Protein AF-A0A8J2LJM5-F1 (afdb_monomer)

Mean predicted aligned error: 9.95 Å

Radius of gyration: 23.15 Å; Cα contacts (8 Å, |Δi|>4): 541; chains: 1; bounding box: 83×53×59 Å

Nearest PDB structures (foldseek):
  6yxy-assembly1_EQ  TM=5.928E-01  e=9.962E-05  Trypanosoma brucei brucei
  6h6k-assembly1_A  TM=5.285E-01  e=4.668E-05  Saccharolobus solfataricus P2
  2gja-assembly1_A  TM=6.007E-01  e=1.026E-03  Escherichia coli BL21(DE3)
  6hdu-assembly2_B  TM=5.708E-01  e=1.057E-02  Homo sapiens
  4r1m-assembly2_C  TM=1.839E-01  e=9.421E-01  Bacteroides thetaiotaomicron VPI-5482

Organism: NCBI:txid39272

InterPro domains:
  IPR006073 GTP binding domain [PF01926] (58-135)

Secondary structure (DSSP, 8-state):
-----PPPPPPPPPPPPPPPPP----PPPPPP------TT---------PBPSS-EEEEEEEBTTS-HHHHHHHHHSTTT---S---TT---SEEEEEBTTSEEEEE---B--TT-HHHHHHHHHHHHHHHHHSTTTTT-B-SEEEEEEETTS-TTTTT-TTSHHHHHHHHHHTTHHHH--SSS--EEEEEE-GGGS-HHHHH--HHHHHHHHHHHHHHS--SSPPEEEE--S-TTTTTPPEETTEEEPTTS-EETHHHHHHHHHHHHHT--HHHHHHHHIIIII-SS--B-SPEEEPPPPTTSHHHHHHHHHHHHHHH----

Sequence (323 aa):
MYVIVKVKKVPFYAPMSAKPIPTTRYGHPPKPVRRYKPPGVKPIKHIRHPQSPTHGVVLVVGEVQSGKSSVVNVLFGGENRQISPIQDRGTINIWEFRSVDNLRVIDTPGLGTPSWLERDAQIMASLKKIFDTDAELSRYIPHMVVVVTRFDAPESEFGHPESGFVKTLKALNLLRARLFDEQHSNIIIVLTHFMDGQRKYRLVPQPLLDKVKSIVRIYVDVPCDPYVVVAENHTDRSNLPRVGNNVRLTNGDLYPENLKEAMLSVARNSKSLIGYEYFFRTLRETPNINFDEPLVFRMVDPERTRYRKFLEAIVLAYSSSSV

pLDDT: mean 83.38, std 18.9, range [31.03, 98.56]

Structure (mmCIF, N/CA/C/O backbone):
data_AF-A0A8J2LJM5-F1
#
_entry.id   AF-A0A8J2LJM5-F1
#
loop_
_atom_site.group_PDB
_atom_site.id
_atom_site.type_symbol
_atom_site.label_atom_id
_atom_site.label_alt_id
_atom_site.label_comp_id
_atom_site.label_asym_id
_atom_site.label_entity_id
_atom_site.label_seq_id
_atom_site.pdbx_PDB_ins_code
_atom_site.Cartn_x
_atom_site.Cartn_y
_atom_site.Cartn_z
_atom_site.occupancy
_atom_site.B_iso_or_equiv
_atom_site.auth_seq_id
_atom_site.auth_comp_id
_atom_site.auth_asym_id
_atom_site.auth_atom_id
_atom_site.pdbx_PDB_model_num
ATOM 1 N N . MET A 1 1 ? 62.232 4.986 4.855 1.00 39.62 1 MET A N 1
ATOM 2 C CA . MET A 1 1 ? 62.390 4.890 3.390 1.00 39.62 1 MET A CA 1
ATOM 3 C C . MET A 1 1 ? 60.988 4.871 2.796 1.00 39.62 1 MET A C 1
ATOM 5 O O . MET A 1 1 ? 60.287 3.894 3.000 1.00 39.62 1 MET A O 1
ATOM 9 N N . TYR A 1 2 ? 60.542 5.968 2.182 1.00 31.03 2 TYR A N 1
ATOM 10 C CA . TYR A 1 2 ? 59.258 6.041 1.477 1.00 31.03 2 TYR A CA 1
ATOM 11 C C . TYR A 1 2 ? 59.479 6.742 0.138 1.00 31.03 2 TYR A C 1
ATOM 13 O O . TYR A 1 2 ? 60.195 7.739 0.055 1.00 31.03 2 TYR A O 1
ATOM 21 N N . VAL A 1 3 ? 58.924 6.132 -0.904 1.00 38.25 3 VAL A N 1
ATOM 22 C CA . VAL A 1 3 ? 59.149 6.437 -2.317 1.00 38.25 3 VAL A CA 1
ATOM 23 C C . VAL A 1 3 ? 58.225 7.575 -2.750 1.00 38.25 3 VAL A C 1
ATOM 25 O O . VAL A 1 3 ? 57.012 7.494 -2.581 1.00 38.25 3 VAL A O 1
ATOM 28 N N . ILE A 1 4 ? 58.802 8.628 -3.333 1.00 41.38 4 ILE A N 1
ATOM 29 C CA . ILE A 1 4 ? 58.068 9.730 -3.967 1.00 41.38 4 ILE A CA 1
ATOM 30 C C . ILE A 1 4 ? 57.704 9.303 -5.393 1.00 41.38 4 ILE A C 1
ATOM 32 O O . ILE A 1 4 ? 58.588 9.090 -6.222 1.00 41.38 4 ILE A O 1
ATOM 36 N N . VAL A 1 5 ? 56.408 9.212 -5.701 1.00 45.16 5 VAL A N 1
ATOM 37 C CA . VAL A 1 5 ? 55.915 8.938 -7.060 1.00 45.16 5 VAL A CA 1
ATOM 38 C C . VAL A 1 5 ? 55.554 10.260 -7.744 1.00 45.16 5 VAL A C 1
ATOM 40 O O . VAL A 1 5 ? 54.640 10.966 -7.326 1.00 45.16 5 VAL A O 1
ATOM 43 N N . LYS A 1 6 ? 56.286 10.604 -8.812 1.00 43.50 6 LYS A N 1
ATOM 44 C CA . LYS A 1 6 ? 55.989 11.741 -9.699 1.00 43.50 6 LYS A CA 1
ATOM 45 C C . LYS A 1 6 ? 54.798 11.409 -10.602 1.00 43.50 6 LYS A C 1
ATOM 47 O O . LYS A 1 6 ? 54.881 10.495 -11.418 1.00 43.50 6 LYS A O 1
ATOM 52 N N . VAL A 1 7 ? 53.732 12.203 -10.522 1.00 44.94 7 VAL A N 1
ATOM 53 C CA . VAL A 1 7 ? 52.587 12.116 -11.441 1.00 44.94 7 VAL A CA 1
ATOM 54 C C . VAL A 1 7 ? 52.855 12.975 -12.685 1.00 44.94 7 VAL A C 1
ATOM 56 O O . VAL A 1 7 ? 53.132 14.171 -12.586 1.00 44.94 7 VAL A O 1
ATOM 59 N N . LYS A 1 8 ? 52.799 12.349 -13.869 1.00 48.47 8 LYS A N 1
ATOM 60 C CA . LYS A 1 8 ? 52.904 12.992 -15.192 1.00 48.47 8 LYS A CA 1
ATOM 61 C C . LYS A 1 8 ? 51.635 13.804 -15.493 1.00 48.47 8 LYS A C 1
ATOM 63 O O . LYS A 1 8 ? 50.530 13.293 -15.346 1.00 48.47 8 LYS A O 1
ATOM 68 N N . LYS A 1 9 ? 51.798 15.045 -15.967 1.00 48.09 9 LYS A N 1
ATOM 69 C CA . LYS A 1 9 ? 50.705 15.882 -16.494 1.00 48.09 9 LYS A CA 1
ATOM 70 C C . LYS A 1 9 ? 50.202 15.323 -17.831 1.00 48.09 9 LYS A C 1
ATOM 72 O O . LYS A 1 9 ? 51.005 15.047 -18.719 1.00 48.09 9 LYS A O 1
ATOM 77 N N . VAL A 1 10 ? 48.883 15.197 -17.963 1.00 45.72 10 VAL A N 1
ATOM 78 C CA . VAL A 1 10 ? 48.166 14.810 -19.191 1.00 45.72 10 VAL A CA 1
ATOM 79 C C . VAL A 1 10 ? 47.678 16.093 -19.890 1.00 45.72 10 VAL A C 1
ATOM 81 O O . VAL A 1 10 ? 47.259 17.017 -19.187 1.00 45.72 10 VAL A O 1
ATOM 84 N N . PRO A 1 11 ? 47.770 16.211 -21.229 1.00 42.62 11 PRO A N 1
ATOM 85 C CA . PRO A 1 11 ? 47.464 17.452 -21.935 1.00 42.62 11 PRO A CA 1
ATOM 86 C C . PRO A 1 11 ? 45.963 17.768 -21.980 1.00 42.62 11 PRO A C 1
ATOM 88 O O . PRO A 1 11 ? 45.110 16.893 -22.112 1.00 42.62 11 PRO A O 1
ATOM 91 N N . PHE A 1 12 ? 45.689 19.066 -21.885 1.00 35.22 12 PHE A N 1
ATOM 92 C CA . PHE A 1 12 ? 44.381 19.709 -21.938 1.00 35.22 12 PHE A CA 1
ATOM 93 C C . PHE A 1 12 ? 43.934 19.826 -23.406 1.00 35.22 12 PHE A C 1
ATOM 95 O O . PHE A 1 12 ? 44.637 20.446 -24.204 1.00 35.22 12 PHE A O 1
ATOM 102 N N . TYR A 1 13 ? 42.783 19.255 -23.769 1.00 40.84 13 TYR A N 1
ATOM 103 C CA . TYR A 1 13 ? 42.148 19.484 -25.072 1.00 40.84 13 TYR A CA 1
ATOM 104 C C . TYR A 1 13 ? 41.022 20.510 -24.922 1.00 40.84 13 TYR A C 1
ATOM 106 O O . TYR A 1 13 ? 40.127 20.349 -24.093 1.00 40.84 13 TYR A O 1
ATOM 114 N N . ALA A 1 14 ? 41.092 21.579 -25.715 1.00 42.41 14 ALA A N 1
ATOM 115 C CA . ALA A 1 14 ? 40.073 22.621 -25.783 1.00 42.41 14 ALA A CA 1
ATOM 116 C C . ALA A 1 14 ? 38.806 22.110 -26.502 1.00 42.41 14 ALA A C 1
ATOM 118 O O . ALA A 1 14 ? 38.927 21.382 -27.491 1.00 42.41 14 ALA A O 1
ATOM 119 N N . PRO A 1 15 ? 37.594 22.491 -26.061 1.00 39.09 15 PRO A N 1
ATOM 120 C CA . PRO A 1 15 ? 36.370 22.104 -26.750 1.00 39.09 15 PRO A CA 1
ATOM 121 C C . PRO A 1 15 ? 36.182 22.906 -28.046 1.00 39.09 15 PRO A C 1
ATOM 123 O O . PRO A 1 15 ? 36.243 24.135 -28.060 1.00 39.09 15 PRO A O 1
ATOM 126 N N . MET A 1 16 ? 35.932 22.182 -29.139 1.00 39.56 16 MET A N 1
ATOM 127 C CA . MET A 1 16 ? 35.554 22.737 -30.438 1.00 39.56 16 MET A CA 1
ATOM 128 C C . MET A 1 16 ? 34.152 23.364 -30.385 1.00 39.56 16 MET A C 1
ATOM 130 O O . MET A 1 16 ? 33.234 22.829 -29.764 1.00 39.56 16 MET A O 1
ATOM 134 N N . SER A 1 17 ? 33.987 24.496 -31.074 1.00 40.06 17 SER A N 1
ATOM 135 C CA . SER A 1 17 ? 32.731 25.239 -31.185 1.00 40.06 17 SER A CA 1
ATOM 136 C C . SER A 1 17 ? 31.655 24.436 -31.924 1.00 40.06 17 SER A C 1
ATOM 138 O O . SER A 1 17 ? 31.808 24.125 -33.110 1.00 40.06 17 SER A O 1
ATOM 140 N N . ALA A 1 18 ? 30.538 24.156 -31.255 1.00 40.97 18 ALA A N 1
ATOM 141 C CA . ALA A 1 18 ? 29.340 23.622 -31.892 1.00 40.97 18 ALA A CA 1
ATOM 142 C C . ALA A 1 18 ? 28.576 24.743 -32.623 1.00 40.97 18 ALA A C 1
ATOM 144 O O . ALA A 1 18 ? 28.320 25.808 -32.062 1.00 40.97 18 ALA A O 1
ATOM 145 N N . LYS A 1 19 ? 28.220 24.499 -33.890 1.00 42.03 19 LYS A N 1
ATOM 146 C CA . LYS A 1 19 ? 27.327 25.359 -34.684 1.00 42.03 19 LYS A CA 1
ATOM 147 C C . LYS A 1 19 ? 25.883 25.274 -34.152 1.00 42.03 19 LYS A C 1
ATOM 149 O O . LYS A 1 19 ? 25.505 24.222 -33.635 1.00 42.03 19 LYS A O 1
ATOM 154 N N . PRO A 1 20 ? 25.056 26.326 -34.307 1.00 39.75 20 PRO A N 1
ATOM 155 C CA . PRO A 1 20 ? 23.675 26.301 -33.845 1.00 39.75 20 PRO A CA 1
ATOM 156 C C . PRO A 1 20 ? 22.807 25.358 -34.690 1.00 39.75 20 PRO A C 1
ATOM 158 O O . PRO A 1 20 ? 22.882 25.352 -35.918 1.00 39.75 20 PRO A O 1
ATOM 161 N N . ILE A 1 21 ? 21.964 24.585 -34.005 1.00 43.06 21 ILE A N 1
ATOM 162 C CA . ILE A 1 21 ? 20.919 23.735 -34.589 1.00 43.06 21 ILE A CA 1
ATOM 163 C C . ILE A 1 21 ? 19.678 24.611 -34.853 1.00 43.06 21 ILE A C 1
ATOM 165 O O . ILE A 1 21 ? 19.319 25.405 -33.979 1.00 43.06 21 ILE A O 1
ATOM 169 N N . PRO A 1 22 ? 18.988 24.491 -36.005 1.00 35.94 22 PRO A N 1
ATOM 170 C CA . PRO A 1 22 ? 17.773 25.253 -36.270 1.00 35.94 22 PRO A CA 1
ATOM 171 C C . PRO A 1 22 ? 16.610 24.753 -35.405 1.00 35.94 22 PRO A C 1
ATOM 173 O O . PRO A 1 22 ? 16.298 23.562 -35.377 1.00 35.94 22 PRO A O 1
ATOM 176 N N . THR A 1 23 ? 15.927 25.680 -34.740 1.00 41.47 23 THR A N 1
ATOM 177 C CA . THR A 1 23 ? 14.676 25.448 -34.019 1.00 41.47 23 THR A CA 1
ATOM 178 C C . THR A 1 23 ? 13.537 25.184 -35.005 1.00 41.47 23 THR A C 1
ATOM 180 O O . THR A 1 23 ? 13.080 26.076 -35.718 1.00 41.47 23 THR A O 1
ATOM 183 N N . THR A 1 24 ? 13.049 23.943 -35.045 1.00 37.47 24 THR A N 1
ATOM 184 C CA . THR A 1 24 ? 11.767 23.614 -35.680 1.00 37.47 24 THR A CA 1
ATOM 185 C C . THR A 1 24 ? 10.638 23.648 -34.652 1.00 37.47 24 THR A C 1
ATOM 187 O O . THR A 1 24 ? 10.825 23.425 -33.458 1.00 37.47 24 THR A O 1
ATOM 190 N N . ARG A 1 25 ? 9.470 24.056 -35.146 1.00 37.47 25 ARG A N 1
ATOM 191 C CA . ARG A 1 25 ? 8.288 24.504 -34.409 1.00 37.47 25 ARG A CA 1
ATOM 192 C C . ARG A 1 25 ? 7.681 23.399 -33.538 1.00 37.47 25 ARG A C 1
ATOM 194 O O . ARG A 1 25 ? 7.554 22.259 -33.971 1.00 37.47 25 ARG A O 1
ATOM 201 N N . TYR A 1 26 ? 7.227 23.793 -32.349 1.00 37.72 26 TYR A N 1
ATOM 202 C CA . TYR A 1 26 ? 6.403 23.000 -31.438 1.00 37.72 26 TYR A CA 1
ATOM 203 C C . TYR A 1 26 ? 5.156 22.446 -32.147 1.00 37.72 26 TYR A C 1
ATOM 205 O O . TYR A 1 26 ? 4.248 23.197 -32.504 1.00 37.72 26 TYR A O 1
ATOM 213 N N . GLY A 1 27 ? 5.108 21.126 -32.325 1.00 38.31 27 GLY A N 1
ATOM 214 C CA . GLY A 1 27 ? 3.87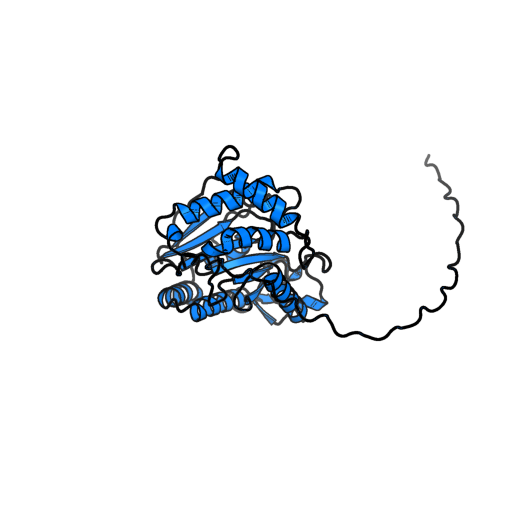9 20.383 -32.581 1.00 38.31 27 GLY A CA 1
ATOM 215 C C . GLY A 1 27 ? 3.221 20.017 -31.252 1.00 38.31 27 GLY A C 1
ATOM 216 O O . GLY A 1 27 ? 3.898 19.599 -30.314 1.00 38.31 27 GLY A O 1
ATOM 217 N N . HIS A 1 28 ? 1.906 20.203 -31.159 1.00 46.03 28 HIS A N 1
ATOM 218 C CA . HIS A 1 28 ? 1.099 19.764 -30.022 1.00 46.03 28 HIS A CA 1
ATOM 219 C C . HIS A 1 28 ? 1.345 18.280 -29.685 1.00 46.03 28 HIS A C 1
ATOM 221 O O . HIS A 1 28 ? 1.578 17.485 -30.601 1.00 46.03 28 HIS A O 1
ATOM 227 N N . PRO A 1 29 ? 1.251 17.879 -28.402 1.00 40.59 29 PRO A N 1
ATOM 228 C CA . PRO A 1 29 ? 1.372 16.477 -28.025 1.00 40.59 29 PRO A CA 1
ATOM 229 C C . PRO A 1 29 ? 0.321 15.631 -28.767 1.00 40.59 29 PRO A C 1
ATOM 231 O O . PRO A 1 29 ? -0.821 16.082 -28.934 1.00 40.59 29 PRO A O 1
ATOM 234 N N . PRO A 1 30 ? 0.674 14.415 -29.224 1.00 45.88 30 PRO A N 1
ATOM 235 C CA . PRO A 1 30 ? -0.276 13.536 -29.887 1.00 45.88 30 PRO A CA 1
ATOM 236 C C . PRO A 1 30 ? -1.445 13.238 -28.945 1.00 45.88 30 PRO A C 1
ATOM 238 O O . PRO A 1 30 ? -1.260 12.907 -27.773 1.00 45.88 30 PRO A O 1
ATOM 241 N N . LYS A 1 31 ? -2.672 13.368 -29.462 1.00 44.38 31 LYS A N 1
ATOM 242 C CA . LYS A 1 31 ? -3.880 12.960 -28.737 1.00 44.38 31 LYS A CA 1
ATOM 243 C C . LYS A 1 31 ? -3.767 11.465 -28.397 1.00 44.38 31 LYS A C 1
ATOM 245 O O . LYS A 1 31 ? -3.330 10.699 -29.258 1.00 44.38 31 LYS A O 1
ATOM 250 N N . PRO A 1 32 ? -4.175 11.034 -27.189 1.00 38.31 32 PRO 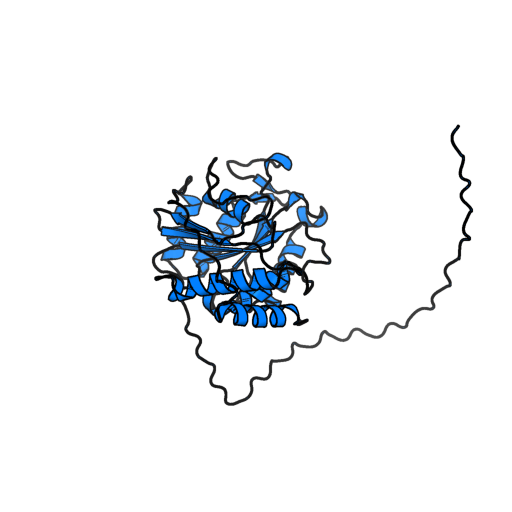A N 1
ATOM 251 C CA . PRO A 1 32 ? -4.076 9.639 -26.783 1.00 38.31 32 PRO A CA 1
ATOM 252 C C . PRO A 1 32 ? -4.806 8.742 -27.784 1.00 38.31 32 PRO A C 1
ATOM 254 O O . PRO A 1 32 ? -5.977 8.962 -28.111 1.00 38.31 32 PRO A O 1
ATOM 257 N N . VAL A 1 33 ? -4.090 7.735 -28.285 1.00 44.56 33 VAL A N 1
ATOM 258 C CA . VAL A 1 33 ? -4.620 6.731 -29.206 1.00 44.56 33 VAL A CA 1
ATOM 259 C C . VAL A 1 33 ? -5.758 5.997 -28.494 1.00 44.56 33 VAL A C 1
ATOM 261 O O . VAL A 1 33 ? -5.548 5.317 -27.489 1.00 44.56 33 VAL A O 1
ATOM 264 N N . ARG A 1 34 ? -6.991 6.138 -28.999 1.00 43.16 34 ARG A N 1
ATOM 265 C CA . ARG A 1 34 ? -8.126 5.322 -28.547 1.00 43.16 34 ARG A CA 1
ATOM 266 C C . ARG A 1 34 ? -7.781 3.856 -28.810 1.00 43.16 34 ARG A C 1
ATOM 268 O O . ARG A 1 34 ? -7.667 3.458 -29.966 1.00 43.16 34 ARG A O 1
ATOM 275 N N . ARG A 1 35 ? -7.624 3.058 -27.746 1.00 47.72 35 ARG A N 1
ATOM 276 C CA . ARG A 1 35 ? -7.431 1.602 -27.842 1.00 47.72 35 ARG A CA 1
ATOM 277 C C . ARG A 1 35 ? -8.542 1.002 -28.711 1.00 47.72 35 ARG A C 1
ATOM 279 O O . ARG A 1 35 ? -9.718 1.086 -28.357 1.00 47.72 35 ARG A O 1
ATOM 286 N N . TYR A 1 36 ? -8.162 0.412 -29.841 1.00 42.88 36 TYR A N 1
ATOM 287 C CA . TYR A 1 36 ? -9.060 -0.335 -30.715 1.00 42.88 36 TYR A CA 1
ATOM 288 C C . TYR A 1 36 ? -9.620 -1.536 -29.938 1.00 42.88 36 TYR A C 1
ATOM 290 O O . TYR A 1 36 ? -8.869 -2.421 -29.532 1.00 42.88 36 TYR A O 1
ATOM 298 N N . LYS A 1 37 ? -10.934 -1.551 -29.686 1.00 39.50 37 LYS A N 1
ATOM 299 C CA . LYS A 1 37 ? -11.643 -2.742 -29.204 1.00 39.50 37 LYS A CA 1
ATOM 300 C C . LYS A 1 37 ? -12.194 -3.473 -30.431 1.00 39.50 37 LYS A C 1
ATOM 302 O O . LYS A 1 37 ? -13.049 -2.892 -31.102 1.00 39.50 37 LYS A O 1
ATOM 307 N N . PRO A 1 38 ? -11.739 -4.698 -30.745 1.00 42.97 38 PRO A N 1
ATOM 308 C CA . PRO A 1 38 ? -12.294 -5.449 -31.860 1.00 42.97 38 PRO A CA 1
ATOM 309 C C . PRO A 1 38 ? -13.798 -5.700 -31.636 1.00 42.97 38 PRO A C 1
ATOM 311 O O . PRO A 1 38 ? -14.205 -6.048 -30.520 1.00 42.97 38 PRO A O 1
ATOM 314 N N . PRO A 1 39 ? -14.641 -5.508 -32.664 1.00 42.81 39 PRO A N 1
ATOM 315 C CA . PRO A 1 39 ? -16.072 -5.758 -32.564 1.00 42.81 39 PRO A CA 1
ATOM 316 C C . PRO A 1 39 ? -16.327 -7.261 -32.377 1.00 42.81 39 PRO A C 1
ATOM 318 O O . PRO A 1 39 ? -15.822 -8.080 -33.136 1.00 42.81 39 PRO A O 1
ATOM 321 N N . GLY A 1 40 ? -17.109 -7.627 -31.356 1.00 49.62 40 GLY A N 1
ATOM 322 C CA . GLY A 1 40 ? -17.598 -9.002 -31.157 1.00 49.62 40 GLY A CA 1
ATOM 323 C C . GLY A 1 40 ? -17.121 -9.716 -29.889 1.00 49.62 40 GLY A C 1
ATOM 324 O O . GLY A 1 40 ? -17.729 -10.711 -29.499 1.00 49.62 40 GLY A O 1
ATOM 325 N N . VAL A 1 41 ? -16.116 -9.200 -29.174 1.00 42.06 41 VAL A N 1
ATOM 326 C CA . VAL A 1 41 ? -15.766 -9.740 -27.850 1.00 42.06 41 VAL A CA 1
ATOM 327 C C . VAL A 1 41 ? -16.724 -9.142 -26.826 1.00 42.06 41 VAL A C 1
ATOM 329 O O . VAL A 1 41 ? -16.573 -7.987 -26.421 1.00 42.06 41 VAL A O 1
ATOM 332 N N . LYS A 1 42 ? -17.734 -9.915 -26.404 1.00 38.19 42 LYS A N 1
ATOM 333 C CA . LYS A 1 42 ? -18.530 -9.545 -25.226 1.00 38.19 42 LYS A CA 1
ATOM 334 C C . LYS A 1 42 ? -17.539 -9.339 -24.075 1.00 38.19 42 LYS A C 1
ATOM 336 O O . LYS A 1 42 ? -16.769 -10.262 -23.805 1.00 38.19 42 LYS A O 1
ATOM 341 N N . PRO A 1 43 ? -17.505 -8.162 -23.422 1.00 47.16 43 PRO A N 1
ATOM 342 C CA . PRO A 1 43 ? -16.630 -7.966 -22.281 1.00 47.16 43 PRO A CA 1
ATOM 343 C C . PRO A 1 43 ? -16.948 -9.070 -21.279 1.00 47.16 43 PRO A C 1
ATOM 345 O O . PRO A 1 43 ? -18.110 -9.245 -20.898 1.00 47.16 43 PRO A O 1
ATOM 348 N N . ILE A 1 44 ? -15.932 -9.849 -20.908 1.00 41.50 44 ILE A N 1
ATOM 349 C CA . ILE A 1 44 ? -16.053 -10.788 -19.801 1.00 41.50 44 ILE A CA 1
ATOM 350 C C . ILE A 1 44 ? -16.498 -9.923 -18.627 1.00 41.50 44 ILE A C 1
ATOM 352 O O . ILE A 1 44 ? -15.777 -9.009 -18.224 1.00 41.50 44 ILE A O 1
ATOM 356 N N . LYS A 1 45 ? -17.727 -10.135 -18.145 1.00 40.81 45 LYS A N 1
ATOM 357 C CA . LYS A 1 45 ? -18.201 -9.494 -16.923 1.00 40.81 45 LYS A CA 1
ATOM 358 C C . LYS A 1 45 ? -17.313 -10.039 -15.814 1.00 40.81 45 LYS A C 1
ATOM 360 O O . LYS A 1 45 ? -17.549 -11.139 -15.323 1.00 40.81 45 LYS A O 1
ATOM 365 N N . HIS A 1 46 ? -16.239 -9.321 -15.500 1.00 47.78 46 HIS A N 1
ATOM 366 C CA . HIS A 1 46 ? -15.424 -9.632 -14.344 1.00 47.78 46 HIS A CA 1
ATOM 367 C C . HIS A 1 46 ? -16.356 -9.633 -13.134 1.00 47.78 46 HIS A C 1
ATOM 369 O O . HIS A 1 46 ? -17.187 -8.734 -12.980 1.00 47.78 46 HIS A O 1
ATOM 375 N N . ILE A 1 47 ? -16.283 -10.697 -12.336 1.00 56.31 47 ILE A N 1
ATOM 376 C CA . ILE A 1 47 ? -17.025 -10.772 -11.083 1.00 56.31 47 ILE A CA 1
ATOM 377 C C . ILE A 1 47 ? -16.553 -9.584 -10.252 1.00 56.31 47 ILE A C 1
ATOM 379 O O . ILE A 1 47 ? -15.372 -9.479 -9.926 1.00 56.31 47 ILE A O 1
ATOM 383 N N . ARG A 1 48 ? -17.472 -8.658 -9.979 1.00 62.69 48 ARG A N 1
ATOM 384 C CA . ARG A 1 48 ? -17.202 -7.521 -9.109 1.00 62.69 48 ARG A CA 1
ATOM 385 C C . ARG A 1 48 ? -17.168 -8.033 -7.688 1.00 62.69 48 ARG A C 1
ATOM 387 O O . ARG A 1 48 ? -18.145 -8.608 -7.215 1.00 62.69 48 ARG A O 1
ATOM 394 N N . HIS A 1 49 ? -16.042 -7.823 -7.034 1.00 71.19 49 HIS A N 1
ATOM 395 C CA . HIS A 1 49 ? -15.874 -8.170 -5.640 1.00 71.19 49 HIS A CA 1
ATOM 396 C C . HIS A 1 49 ? -16.109 -6.909 -4.810 1.00 71.19 49 HIS A C 1
ATOM 398 O O . HIS A 1 49 ? -15.360 -5.947 -4.970 1.00 71.19 49 HIS A O 1
ATOM 404 N N . PRO A 1 50 ? -17.163 -6.866 -3.979 1.00 85.06 50 PRO A N 1
ATOM 405 C CA . PRO A 1 50 ? -17.364 -5.747 -3.072 1.00 85.06 50 PRO A CA 1
ATOM 406 C C . PRO A 1 50 ? -16.288 -5.744 -1.978 1.00 85.06 50 PRO A C 1
ATOM 408 O O . PRO A 1 50 ? -15.503 -6.684 -1.852 1.00 85.06 50 PRO A O 1
ATOM 411 N N . GLN A 1 51 ? -16.246 -4.694 -1.167 1.00 85.62 51 GLN A N 1
ATOM 412 C CA . GLN A 1 51 ? -15.453 -4.699 0.063 1.00 85.62 51 GLN A CA 1
ATOM 413 C C . GLN A 1 51 ? -16.100 -5.603 1.119 1.00 85.62 51 GLN A C 1
ATOM 415 O O . GLN A 1 51 ? -17.295 -5.903 1.038 1.00 85.62 51 GLN A O 1
ATOM 420 N N . SER A 1 52 ? -15.309 -6.059 2.094 1.00 85.00 52 SER A N 1
ATOM 421 C CA . SER A 1 52 ? -15.831 -6.909 3.167 1.00 85.00 52 SER A CA 1
ATOM 422 C C . SER A 1 52 ? -16.912 -6.173 3.987 1.00 85.00 52 SER A C 1
ATOM 424 O O . SER A 1 52 ? -16.712 -5.023 4.369 1.00 85.00 52 SER A O 1
ATOM 426 N N . PRO A 1 53 ? -18.044 -6.824 4.305 1.00 85.38 53 PRO A N 1
ATOM 427 C CA . PRO A 1 53 ? -19.058 -6.268 5.195 1.00 85.38 53 PRO A CA 1
ATOM 428 C C . PRO A 1 53 ? -18.784 -6.553 6.680 1.00 85.38 53 PRO A C 1
ATOM 430 O O . PRO A 1 53 ? -19.562 -6.118 7.519 1.00 85.38 53 PRO A O 1
ATOM 433 N N . THR A 1 54 ? -17.748 -7.327 7.013 1.00 86.62 54 THR A N 1
ATOM 434 C CA . THR A 1 54 ? -17.524 -7.864 8.369 1.00 86.62 54 THR A CA 1
ATOM 435 C C . THR A 1 54 ? -16.181 -7.485 8.974 1.00 86.62 54 THR A C 1
ATOM 437 O O . THR A 1 54 ? -16.066 -7.467 10.193 1.00 86.62 54 THR A O 1
ATOM 440 N N . HIS A 1 55 ? -15.183 -7.158 8.153 1.00 89.88 55 HIS A N 1
ATOM 441 C CA . HIS A 1 55 ? -13.853 -6.783 8.617 1.00 89.88 55 HIS A CA 1
ATOM 442 C C . HIS A 1 55 ? -13.332 -5.569 7.856 1.00 89.88 55 HIS A C 1
ATOM 444 O O . HIS A 1 55 ? -13.399 -5.522 6.627 1.00 89.88 55 HIS A O 1
ATOM 450 N N . GLY A 1 56 ? -12.709 -4.625 8.561 1.00 92.38 56 GLY A N 1
ATOM 451 C CA . GLY A 1 56 ? -11.836 -3.641 7.924 1.00 92.38 56 GLY A CA 1
ATOM 452 C C . GLY A 1 56 ? -10.592 -4.359 7.404 1.00 92.38 56 GLY A C 1
ATOM 453 O O . GLY A 1 56 ? -9.955 -5.084 8.155 1.00 92.38 56 GLY A O 1
ATOM 454 N N . VAL A 1 57 ? -10.231 -4.201 6.127 1.00 94.94 57 VAL A N 1
ATOM 455 C CA . VAL A 1 57 ? -9.084 -4.926 5.539 1.00 94.94 57 VAL A CA 1
ATOM 456 C C . VAL A 1 57 ? -8.100 -3.945 4.922 1.00 94.94 57 VAL A C 1
ATOM 458 O O . VAL A 1 57 ? -8.430 -3.270 3.946 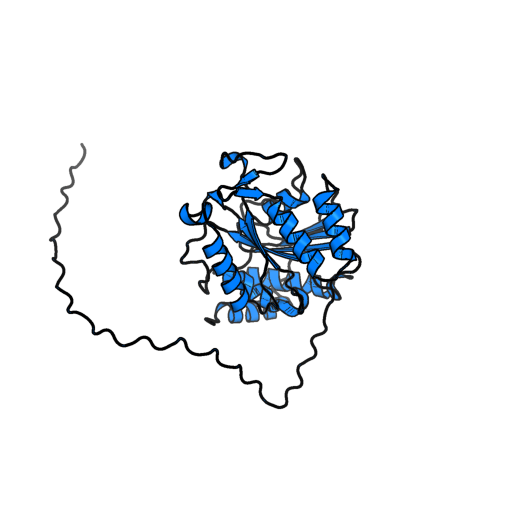1.00 94.94 57 VAL A O 1
ATOM 461 N N . VAL A 1 58 ? -6.886 -3.913 5.464 1.00 96.75 58 VAL A N 1
ATOM 462 C CA . VAL A 1 58 ? -5.761 -3.116 4.970 1.00 96.75 58 VAL A CA 1
ATOM 463 C C . VAL A 1 58 ? -4.695 -4.054 4.424 1.00 96.75 58 VAL A C 1
ATOM 465 O O . VAL A 1 58 ? -4.123 -4.850 5.164 1.00 96.75 58 VAL A O 1
ATOM 468 N N . LEU A 1 59 ? -4.409 -3.956 3.129 1.00 98.06 59 LEU A N 1
ATOM 469 C CA . LEU A 1 59 ? -3.273 -4.627 2.504 1.00 98.06 59 LEU A CA 1
ATOM 470 C C . LEU A 1 59 ? -2.105 -3.645 2.384 1.00 98.06 59 LEU A C 1
ATOM 472 O O . LEU A 1 59 ? -2.239 -2.622 1.717 1.00 98.06 59 LEU A O 1
ATOM 476 N N . VAL A 1 60 ? -0.958 -3.971 2.977 1.00 98.31 60 VAL A N 1
ATOM 477 C CA . VAL A 1 60 ? 0.269 -3.168 2.909 1.00 98.31 60 VAL A CA 1
ATOM 478 C C . VAL A 1 60 ? 1.278 -3.840 1.985 1.00 98.31 60 VAL A C 1
ATOM 480 O O . VAL A 1 60 ? 1.746 -4.950 2.236 1.00 98.31 60 VAL A O 1
ATOM 483 N N . VAL A 1 61 ? 1.619 -3.154 0.899 1.00 97.94 61 VAL A N 1
ATOM 484 C CA . VAL A 1 61 ? 2.503 -3.612 -0.186 1.00 97.94 61 VAL A CA 1
ATOM 485 C C . VAL A 1 61 ? 3.489 -2.512 -0.543 1.00 97.94 61 VAL A C 1
ATOM 487 O O . VAL A 1 61 ? 3.350 -1.379 -0.095 1.00 97.94 61 VAL A O 1
ATOM 490 N N . GLY A 1 62 ? 4.535 -2.822 -1.302 1.00 96.69 62 GLY A N 1
ATOM 491 C CA . GLY A 1 62 ? 5.594 -1.850 -1.555 1.00 96.69 62 GLY A CA 1
ATOM 492 C C . GLY A 1 62 ? 6.956 -2.483 -1.750 1.00 96.69 62 GLY A C 1
ATOM 493 O O . GLY A 1 62 ? 7.127 -3.691 -1.589 1.00 96.69 62 GLY A O 1
ATOM 494 N N . GLU A 1 63 ? 7.942 -1.645 -2.030 1.00 93.56 63 GLU A N 1
ATOM 495 C CA . GLU A 1 63 ? 9.302 -2.092 -2.310 1.00 93.56 63 GLU A CA 1
ATOM 496 C C . GLU A 1 63 ? 9.988 -2.718 -1.092 1.00 93.56 63 GLU A C 1
ATOM 498 O O . GLU A 1 63 ? 9.576 -2.567 0.066 1.00 93.56 63 GLU A O 1
ATOM 503 N N . VAL A 1 64 ? 11.069 -3.451 -1.342 1.00 91.06 64 VAL A N 1
ATOM 504 C CA . VAL A 1 64 ? 11.992 -3.855 -0.277 1.00 91.06 64 VAL A CA 1
ATOM 505 C C . VAL A 1 64 ? 12.535 -2.594 0.411 1.00 91.06 64 VAL A C 1
ATOM 507 O O . VAL A 1 64 ? 12.846 -1.609 -0.247 1.00 91.06 64 VAL A O 1
ATOM 510 N N . GLN A 1 65 ? 12.605 -2.611 1.747 1.00 91.06 65 GLN A N 1
ATOM 511 C CA . GLN A 1 65 ? 13.098 -1.489 2.566 1.00 91.06 65 GLN A CA 1
ATOM 512 C C . GLN A 1 65 ? 12.328 -0.160 2.418 1.00 91.06 65 GLN A C 1
ATOM 514 O O . GLN A 1 65 ? 12.808 0.879 2.856 1.00 91.06 65 GLN A O 1
ATOM 519 N N . SER A 1 66 ? 11.095 -0.169 1.902 1.00 94.12 66 SER A N 1
ATOM 520 C CA . SER A 1 66 ? 10.267 1.045 1.865 1.00 94.12 66 SER A CA 1
ATOM 521 C C . SER A 1 66 ? 9.638 1.429 3.209 1.00 94.12 66 SER A C 1
ATOM 523 O O . SER A 1 66 ? 8.937 2.427 3.293 1.00 94.12 66 SER A O 1
ATOM 525 N N . GLY A 1 67 ? 9.862 0.665 4.282 1.00 94.81 67 GLY A N 1
ATOM 526 C CA . GLY A 1 67 ? 9.309 0.971 5.607 1.00 94.81 67 GLY A CA 1
ATOM 527 C C . GLY A 1 67 ? 7.858 0.525 5.825 1.00 94.81 67 GLY A C 1
ATOM 528 O O . GLY A 1 67 ? 7.207 1.064 6.710 1.00 94.81 67 GLY A O 1
ATOM 529 N N . LYS A 1 68 ? 7.353 -0.461 5.065 1.00 95.75 68 LYS A N 1
ATOM 530 C CA . LYS A 1 68 ? 6.004 -1.056 5.231 1.00 95.75 68 LYS A CA 1
ATOM 531 C C . LYS A 1 68 ? 5.670 -1.423 6.678 1.00 95.75 68 LYS A C 1
ATOM 533 O O . LYS A 1 68 ? 4.749 -0.861 7.258 1.00 95.75 68 LYS A O 1
ATOM 538 N N . SER A 1 69 ? 6.458 -2.316 7.273 1.00 94.44 69 SER A N 1
ATOM 539 C CA . SER A 1 69 ? 6.240 -2.793 8.641 1.00 94.44 69 SER A CA 1
ATOM 540 C C . SER A 1 69 ? 6.369 -1.663 9.665 1.00 94.44 69 SER A C 1
ATOM 542 O O . SER A 1 69 ? 5.639 -1.634 10.648 1.00 94.44 69 SER A O 1
ATOM 544 N N . SER A 1 70 ? 7.226 -0.671 9.404 1.00 94.00 70 SER A N 1
ATOM 545 C CA . SER A 1 70 ? 7.318 0.534 10.232 1.00 94.00 70 SER A CA 1
ATOM 546 C C . SER A 1 70 ? 6.052 1.390 10.143 1.00 94.00 70 SER A C 1
ATOM 548 O O . SER A 1 70 ? 5.562 1.820 11.177 1.00 94.00 70 SER A O 1
ATOM 550 N N . VAL A 1 71 ? 5.472 1.575 8.950 1.00 95.31 71 VAL A N 1
ATOM 551 C CA . VAL A 1 71 ? 4.170 2.250 8.779 1.00 95.31 71 VAL A CA 1
ATOM 552 C C . VAL A 1 71 ? 3.064 1.489 9.515 1.00 95.31 71 VAL A C 1
ATOM 554 O O . VAL A 1 71 ? 2.263 2.106 10.211 1.00 95.31 71 VAL A O 1
ATOM 557 N N . VAL A 1 72 ? 3.048 0.153 9.428 1.00 94.69 72 VAL A N 1
ATOM 558 C CA . VAL A 1 72 ? 2.108 -0.697 10.183 1.00 94.69 72 VAL A CA 1
ATOM 559 C C . VAL A 1 72 ? 2.253 -0.469 11.689 1.00 94.69 72 VAL A C 1
ATOM 561 O O . VAL A 1 72 ? 1.258 -0.246 12.372 1.00 94.69 72 VAL A O 1
ATOM 564 N N . ASN A 1 73 ? 3.482 -0.464 12.205 1.00 91.94 73 ASN A N 1
ATOM 565 C CA . ASN A 1 73 ? 3.744 -0.239 13.626 1.00 91.94 73 ASN A CA 1
ATOM 566 C C . ASN A 1 73 ? 3.378 1.182 14.074 1.00 91.94 73 ASN A C 1
ATOM 568 O O . ASN A 1 73 ? 2.803 1.341 15.143 1.00 91.94 73 ASN A O 1
ATOM 572 N N . VAL A 1 74 ? 3.640 2.205 13.259 1.00 90.88 74 VAL A N 1
ATOM 573 C CA . VAL A 1 74 ? 3.250 3.589 13.575 1.00 90.88 74 VAL A CA 1
ATOM 574 C C . VAL A 1 74 ? 1.727 3.751 13.602 1.00 90.88 74 VAL A C 1
ATOM 576 O O . VAL A 1 74 ? 1.200 4.454 14.460 1.00 90.88 74 VAL A O 1
ATOM 579 N N . LEU A 1 75 ? 1.007 3.115 12.675 1.00 90.31 75 LEU A N 1
ATOM 580 C CA . LEU A 1 75 ? -0.448 3.243 12.595 1.00 90.31 75 LEU A CA 1
ATOM 581 C C . LEU A 1 75 ? -1.189 2.424 13.648 1.00 90.31 75 LEU A C 1
ATOM 583 O O . LEU A 1 75 ? -2.204 2.884 14.165 1.00 90.31 75 LEU A O 1
ATOM 587 N N . PHE A 1 76 ? -0.710 1.213 13.925 1.00 89.56 76 PHE A N 1
ATOM 588 C CA . PHE A 1 76 ? -1.487 0.204 14.642 1.00 89.56 76 PHE A CA 1
ATOM 589 C C . PHE A 1 76 ? -0.765 -0.387 15.856 1.00 89.56 76 PHE A C 1
ATOM 591 O O . PHE A 1 76 ? -1.385 -1.083 16.654 1.00 89.56 76 PHE A O 1
ATOM 598 N N . GLY A 1 77 ? 0.533 -0.124 16.008 1.00 81.88 77 GLY A N 1
ATOM 599 C CA . GLY A 1 77 ? 1.325 -0.614 17.131 1.00 81.88 77 GLY A CA 1
ATOM 600 C C . GLY A 1 77 ? 1.042 0.106 18.447 1.00 81.88 77 GLY A C 1
ATOM 601 O O . GLY A 1 77 ? 1.297 -0.452 19.503 1.00 81.88 77 GLY A O 1
ATOM 602 N N . GLY A 1 78 ? 0.470 1.312 18.422 1.00 74.75 78 GLY A N 1
ATOM 603 C CA . GLY A 1 78 ? 0.280 2.109 19.638 1.00 74.75 78 GLY A CA 1
ATOM 604 C C . GLY A 1 78 ? 1.608 2.528 20.285 1.00 74.75 78 GLY A C 1
ATOM 605 O O . GLY A 1 78 ? 2.691 2.377 19.711 1.00 74.75 78 GLY A O 1
ATOM 606 N N . GLU A 1 79 ? 1.536 3.082 21.494 1.00 61.88 79 GLU A N 1
ATOM 607 C CA . GLU A 1 79 ? 2.727 3.502 22.236 1.00 61.88 79 GLU A CA 1
ATOM 608 C C . GLU A 1 79 ? 3.468 2.262 22.774 1.00 61.88 79 GLU A C 1
ATOM 610 O O . GLU A 1 79 ? 3.043 1.636 23.742 1.00 61.88 79 GLU A O 1
ATOM 615 N N . ASN A 1 80 ? 4.609 1.925 22.162 1.00 59.03 80 ASN A N 1
ATOM 616 C CA . ASN A 1 80 ? 5.569 0.888 22.587 1.00 59.03 80 ASN A CA 1
ATOM 617 C C . ASN A 1 80 ? 5.283 -0.572 22.193 1.00 59.03 80 ASN A C 1
ATOM 619 O O . ASN A 1 80 ? 5.964 -1.465 22.703 1.00 59.03 80 ASN A O 1
ATOM 623 N N . ARG A 1 81 ? 4.357 -0.860 21.268 1.00 67.94 81 ARG A N 1
ATOM 624 C CA . ARG A 1 81 ? 4.173 -2.232 20.764 1.00 67.94 81 ARG A CA 1
ATOM 625 C C . ARG A 1 81 ? 4.522 -2.336 19.282 1.00 67.94 81 ARG A C 1
ATOM 627 O O . ARG A 1 81 ? 3.914 -1.736 18.404 1.00 67.94 81 ARG A O 1
ATOM 634 N N . GLN A 1 82 ? 5.526 -3.158 19.006 1.00 78.25 82 GLN A N 1
ATOM 635 C CA . GLN A 1 82 ? 5.841 -3.600 17.659 1.00 78.25 82 GLN A CA 1
ATOM 636 C C . GLN A 1 82 ? 4.925 -4.778 17.316 1.00 78.25 82 GLN A C 1
ATOM 638 O O . GLN A 1 82 ? 5.049 -5.845 17.913 1.00 78.25 82 GLN A O 1
ATOM 643 N N . ILE A 1 83 ? 4.000 -4.589 16.375 1.00 76.06 83 ILE A N 1
ATOM 644 C CA . ILE A 1 83 ? 3.106 -5.664 15.923 1.00 76.06 83 ILE A CA 1
ATOM 645 C C . ILE A 1 83 ? 3.690 -6.393 14.715 1.00 76.06 83 ILE A C 1
ATOM 647 O O . ILE A 1 83 ? 3.646 -7.615 14.662 1.00 76.06 83 ILE A O 1
ATOM 651 N N . SER A 1 84 ? 4.312 -5.664 13.785 1.00 80.75 84 SER A N 1
ATOM 652 C CA . SER A 1 84 ? 4.931 -6.234 12.594 1.00 80.75 84 SER A CA 1
ATOM 653 C C . SER A 1 84 ? 6.452 -6.345 12.749 1.00 80.75 84 SER A C 1
ATOM 655 O O . SER A 1 84 ? 7.107 -5.378 13.175 1.00 80.75 84 SER A O 1
ATOM 657 N N . PRO A 1 85 ? 7.053 -7.502 12.407 1.00 77.50 85 PRO A N 1
ATOM 658 C CA . PRO A 1 85 ? 8.489 -7.694 12.520 1.00 77.50 85 PRO A CA 1
ATOM 659 C C . PRO A 1 85 ? 9.245 -6.765 11.560 1.00 77.50 85 PRO A C 1
ATOM 661 O O . PRO A 1 85 ? 9.110 -6.843 10.342 1.00 77.50 85 PRO A O 1
ATOM 664 N N . ILE A 1 86 ? 10.102 -5.914 12.122 1.00 74.44 86 ILE A N 1
ATOM 665 C CA . ILE A 1 86 ? 11.066 -5.099 11.385 1.00 74.44 86 ILE A CA 1
ATOM 666 C C . ILE A 1 86 ? 12.322 -5.959 11.265 1.00 74.44 86 ILE A C 1
ATOM 668 O O . ILE A 1 86 ? 13.021 -6.185 12.248 1.00 74.44 86 ILE A O 1
ATOM 672 N N . GLN A 1 87 ? 12.561 -6.507 10.076 1.00 69.06 87 GLN A N 1
ATOM 673 C CA . GLN A 1 87 ? 13.717 -7.359 9.797 1.00 69.06 87 GLN A CA 1
ATOM 674 C C . GLN A 1 87 ? 14.715 -6.603 8.921 1.00 69.06 87 GLN A C 1
ATOM 676 O O . GLN A 1 87 ? 14.335 -6.089 7.868 1.00 69.06 87 GLN A O 1
ATOM 681 N N . ASP A 1 88 ? 15.998 -6.619 9.290 1.00 56.81 88 ASP A N 1
ATOM 682 C CA . ASP A 1 88 ? 17.068 -5.929 8.545 1.00 56.81 88 ASP A CA 1
ATOM 683 C C . ASP A 1 88 ? 17.168 -6.382 7.078 1.00 56.81 88 ASP A C 1
ATOM 685 O O . ASP A 1 88 ? 17.517 -5.608 6.187 1.00 56.81 88 ASP A O 1
ATOM 689 N N . ARG A 1 89 ? 16.817 -7.647 6.804 1.00 58.25 89 ARG A N 1
ATOM 690 C CA . ARG A 1 89 ? 16.825 -8.248 5.455 1.00 58.25 89 ARG A CA 1
ATOM 691 C C . ARG A 1 89 ? 15.469 -8.185 4.736 1.00 58.25 89 ARG A C 1
ATOM 693 O O . ARG A 1 89 ? 15.323 -8.747 3.650 1.00 58.25 89 ARG A O 1
ATOM 700 N N . GLY A 1 90 ? 14.497 -7.484 5.321 1.00 61.25 90 GLY A N 1
ATOM 701 C CA . GLY A 1 90 ? 13.126 -7.377 4.834 1.00 61.25 90 GLY A CA 1
ATOM 702 C C . GLY A 1 90 ? 12.263 -8.600 5.151 1.00 61.25 90 GLY A C 1
ATOM 703 O O . GLY A 1 90 ? 12.751 -9.720 5.288 1.00 61.25 90 GLY A O 1
ATOM 704 N N . THR A 1 91 ? 10.953 -8.376 5.237 1.00 70.31 91 THR A N 1
ATOM 705 C CA . THR A 1 91 ? 9.949 -9.398 5.549 1.00 70.31 91 THR A CA 1
ATOM 706 C C . THR A 1 91 ? 9.955 -10.517 4.500 1.00 70.31 91 THR A C 1
ATOM 708 O O . THR A 1 91 ? 9.891 -10.257 3.296 1.00 70.31 91 THR A O 1
ATOM 711 N N . ILE A 1 92 ? 10.060 -11.774 4.940 1.00 83.69 92 ILE A N 1
ATOM 712 C CA . ILE A 1 92 ? 10.101 -12.958 4.054 1.00 83.69 92 ILE A CA 1
ATOM 713 C C . ILE A 1 92 ? 8.741 -13.641 3.863 1.00 83.69 92 ILE A C 1
ATOM 715 O O . ILE A 1 92 ? 8.521 -14.268 2.832 1.00 83.69 92 ILE A O 1
ATOM 719 N N . ASN A 1 93 ? 7.832 -13.484 4.826 1.00 90.69 93 ASN A N 1
ATOM 720 C CA . ASN A 1 93 ? 6.491 -14.070 4.812 1.00 90.69 93 ASN A CA 1
ATOM 721 C C . ASN A 1 93 ? 5.424 -12.982 4.703 1.00 90.69 93 ASN A C 1
ATOM 723 O O . ASN A 1 93 ? 5.690 -11.817 4.991 1.00 90.69 93 ASN A O 1
ATOM 727 N N . ILE A 1 94 ? 4.209 -13.375 4.328 1.00 95.00 94 ILE A N 1
ATOM 728 C CA . ILE A 1 94 ? 3.031 -12.516 4.462 1.00 95.00 94 ILE A CA 1
ATOM 729 C C . ILE A 1 94 ? 2.480 -12.713 5.875 1.00 95.00 94 ILE A C 1
ATOM 731 O O . ILE A 1 94 ? 2.227 -13.850 6.284 1.00 95.00 94 ILE A O 1
ATOM 735 N N . TRP A 1 95 ? 2.317 -11.614 6.600 1.00 95.06 95 TRP A N 1
ATOM 736 C CA . TRP A 1 95 ? 1.804 -11.590 7.964 1.00 95.06 95 TRP A CA 1
ATOM 737 C C . TRP A 1 95 ? 0.413 -10.985 7.964 1.00 95.06 95 TRP A C 1
ATOM 739 O O . TRP A 1 95 ? 0.168 -9.987 7.292 1.00 95.06 95 TRP A O 1
ATOM 749 N N . GLU A 1 96 ? -0.490 -11.576 8.730 1.00 95.50 96 GLU A N 1
ATOM 750 C CA . GLU A 1 96 ? -1.796 -11.002 9.001 1.00 95.50 96 GLU A CA 1
ATOM 751 C C . GLU A 1 96 ? -1.980 -10.792 10.497 1.00 95.50 96 GLU A C 1
ATOM 753 O O . GLU A 1 96 ? -1.830 -11.711 11.300 1.00 95.50 96 GLU A O 1
ATOM 758 N N . PHE A 1 97 ? -2.363 -9.570 10.841 1.00 93.69 97 PHE A N 1
ATOM 759 C CA . PHE A 1 97 ? -2.724 -9.160 12.186 1.00 93.69 97 PHE A CA 1
ATOM 760 C C . PHE A 1 97 ? -4.233 -8.953 12.224 1.00 93.69 97 PHE A C 1
ATOM 762 O O . PHE A 1 97 ? -4.773 -8.204 11.404 1.00 93.69 97 PHE A O 1
ATOM 769 N N . ARG A 1 98 ? -4.909 -9.620 13.159 1.00 93.19 98 ARG A N 1
ATOM 770 C CA . ARG A 1 98 ? -6.355 -9.494 13.373 1.00 93.19 98 ARG A CA 1
ATOM 771 C C . ARG A 1 98 ? -6.610 -8.829 14.709 1.00 93.19 98 ARG A C 1
ATOM 773 O O . ARG A 1 98 ? -6.009 -9.235 15.699 1.00 93.19 98 ARG A O 1
ATOM 780 N N . SER A 1 99 ? -7.423 -7.782 14.720 1.00 90.50 99 SER A N 1
ATOM 781 C CA . SER A 1 99 ? -7.852 -7.144 15.957 1.00 90.50 99 SER A CA 1
ATOM 782 C C . SER A 1 99 ? -9.166 -7.729 16.452 1.00 90.50 99 SER A C 1
ATOM 784 O O . SER A 1 99 ? -9.978 -8.226 15.668 1.00 90.50 99 SER A O 1
ATOM 786 N N . VAL A 1 100 ? -9.408 -7.563 17.752 1.00 84.06 100 VAL A N 1
ATOM 787 C CA . VAL A 1 100 ? -10.701 -7.867 18.388 1.00 84.06 100 VAL A CA 1
ATOM 788 C C . VAL A 1 100 ? -11.868 -7.072 17.782 1.00 84.06 100 VAL A C 1
ATOM 790 O O . VAL A 1 100 ? -13.008 -7.527 17.805 1.00 84.06 100 VAL A O 1
ATOM 793 N N . ASP A 1 101 ? -11.575 -5.920 17.173 1.00 83.31 101 ASP A N 1
ATOM 794 C CA . ASP A 1 101 ? -12.547 -5.032 16.525 1.00 83.31 101 ASP A CA 1
ATOM 795 C C . ASP A 1 101 ? -12.740 -5.341 15.029 1.00 83.31 101 ASP A C 1
ATOM 797 O O . ASP A 1 101 ? -13.253 -4.512 14.280 1.00 83.31 101 ASP A O 1
ATOM 801 N N . ASN A 1 102 ? -12.342 -6.535 14.577 1.00 87.25 102 ASN A N 1
ATOM 802 C CA . ASN A 1 102 ? -12.453 -6.996 13.189 1.00 87.25 102 ASN A CA 1
ATOM 803 C C . ASN A 1 102 ? -11.612 -6.196 12.172 1.00 87.25 102 ASN A C 1
ATOM 805 O O . ASN A 1 102 ? -11.934 -6.163 10.983 1.00 87.25 102 ASN A O 1
ATOM 809 N N . LEU A 1 103 ? -10.504 -5.577 12.590 1.00 90.94 103 LEU A N 1
ATOM 810 C CA . LEU A 1 103 ? -9.501 -5.053 11.659 1.00 90.94 103 LEU A CA 1
ATOM 811 C C . LEU A 1 103 ? -8.528 -6.167 11.262 1.00 90.94 103 LEU A C 1
ATOM 813 O O . LEU A 1 103 ? -7.954 -6.841 12.111 1.00 90.94 103 LEU A O 1
ATOM 817 N N . ARG A 1 104 ? -8.288 -6.314 9.962 1.00 94.00 104 ARG A N 1
ATOM 818 C CA . ARG A 1 104 ? -7.280 -7.194 9.368 1.00 94.00 104 ARG A CA 1
ATOM 819 C C . ARG A 1 104 ? -6.217 -6.333 8.690 1.00 94.00 104 ARG A C 1
ATOM 821 O O . ARG A 1 104 ? -6.527 -5.583 7.762 1.00 94.00 104 ARG A O 1
ATOM 828 N N . VAL A 1 105 ? -4.966 -6.455 9.121 1.00 95.62 105 VAL A N 1
ATOM 829 C CA . VAL A 1 105 ? -3.808 -5.809 8.483 1.00 95.62 105 VAL A CA 1
ATOM 830 C C . VAL A 1 105 ? -2.916 -6.890 7.895 1.00 95.62 105 VAL A C 1
ATOM 832 O O . VAL A 1 105 ? -2.395 -7.725 8.627 1.00 95.62 105 VAL A O 1
ATOM 835 N N . ILE A 1 106 ? -2.747 -6.881 6.575 1.00 97.06 106 ILE A N 1
ATOM 836 C CA . ILE A 1 106 ? -1.906 -7.829 5.843 1.00 97.06 106 ILE A CA 1
ATOM 837 C C . ILE A 1 106 ? -0.616 -7.109 5.450 1.00 97.06 106 ILE A C 1
ATOM 839 O O . ILE A 1 106 ? -0.626 -6.285 4.538 1.00 97.06 106 ILE A O 1
ATOM 843 N N . ASP A 1 107 ? 0.486 -7.419 6.129 1.00 96.75 107 ASP A N 1
ATOM 844 C CA . ASP A 1 107 ? 1.824 -6.925 5.793 1.00 96.75 107 ASP A CA 1
ATOM 845 C C . ASP A 1 107 ? 2.552 -7.933 4.901 1.00 96.75 107 ASP A C 1
ATOM 847 O O . ASP A 1 107 ? 2.523 -9.146 5.130 1.00 96.75 107 ASP A O 1
ATOM 851 N N . THR A 1 108 ? 3.205 -7.435 3.858 1.00 96.31 108 THR A N 1
ATOM 852 C CA . THR A 1 108 ? 3.781 -8.271 2.805 1.00 96.31 108 THR A CA 1
ATOM 853 C C . THR A 1 108 ? 5.293 -8.098 2.685 1.00 96.31 108 THR A C 1
ATOM 855 O O . THR A 1 108 ? 5.854 -7.055 3.037 1.00 96.31 108 THR A O 1
ATOM 858 N N . PRO A 1 109 ? 5.992 -9.105 2.139 1.00 94.88 109 PRO A N 1
ATOM 859 C CA . PRO A 1 109 ? 7.353 -8.935 1.651 1.00 94.88 109 PRO A CA 1
ATOM 860 C C . PRO A 1 109 ? 7.464 -7.804 0.622 1.00 94.88 109 PRO A C 1
ATOM 862 O O . PRO A 1 109 ? 6.499 -7.450 -0.051 1.00 94.88 109 PRO A O 1
ATOM 865 N N . GLY A 1 110 ? 8.664 -7.236 0.487 1.00 94.00 110 GLY A N 1
ATOM 866 C CA . GLY A 1 110 ? 8.919 -6.235 -0.547 1.00 94.00 110 GLY A CA 1
ATOM 867 C C . GLY A 1 110 ? 8.874 -6.818 -1.961 1.00 94.00 110 GLY A C 1
ATOM 868 O O . GLY A 1 110 ? 9.335 -7.940 -2.163 1.00 94.00 110 GLY A O 1
ATOM 869 N N . LEU A 1 111 ? 8.349 -6.035 -2.904 1.00 94.44 111 LEU A N 1
ATOM 870 C CA . LEU A 1 111 ? 8.276 -6.348 -4.335 1.00 94.44 111 LEU A CA 1
ATOM 871 C C . LEU A 1 111 ? 9.225 -5.465 -5.158 1.00 94.44 111 LEU A C 1
ATOM 873 O O . LEU A 1 111 ? 9.726 -4.446 -4.681 1.00 94.44 111 LEU A O 1
ATOM 877 N N . GLY A 1 112 ? 9.429 -5.828 -6.422 1.00 89.25 112 GLY A N 1
ATOM 878 C CA . GLY A 1 112 ? 9.988 -4.941 -7.439 1.00 89.25 112 GLY A CA 1
ATOM 879 C C . GLY A 1 112 ? 11.511 -4.866 -7.460 1.00 89.25 112 GLY A C 1
ATOM 880 O O . GLY A 1 112 ? 12.072 -4.013 -8.145 1.00 89.25 112 GLY A O 1
ATOM 881 N N . THR A 1 113 ? 12.206 -5.759 -6.755 1.00 85.94 113 THR A N 1
ATOM 882 C CA . THR A 1 113 ? 13.666 -5.855 -6.853 1.00 85.94 113 THR A CA 1
ATOM 883 C C . THR A 1 113 ? 14.051 -6.481 -8.202 1.00 85.94 113 THR A C 1
ATOM 885 O O . THR A 1 113 ? 13.655 -7.616 -8.469 1.00 85.94 113 THR A O 1
ATOM 888 N N . PRO A 1 114 ? 14.837 -5.799 -9.065 1.00 68.81 114 PRO A N 1
ATOM 889 C CA . PRO A 1 114 ? 15.111 -6.263 -10.430 1.00 68.81 114 PRO A CA 1
ATOM 890 C C . PRO A 1 114 ? 15.701 -7.671 -10.541 1.00 68.81 114 PRO A C 1
ATOM 892 O O . PRO A 1 114 ? 15.429 -8.365 -11.513 1.00 68.81 114 PRO A O 1
ATOM 895 N N . SER A 1 115 ? 16.495 -8.094 -9.559 1.00 77.38 115 SER A N 1
ATOM 896 C CA . SER A 1 115 ? 17.156 -9.399 -9.545 1.00 77.38 115 SER A CA 1
ATOM 897 C C . SER A 1 115 ? 16.311 -10.525 -8.940 1.00 77.38 115 SER A C 1
ATOM 899 O O . SER A 1 115 ? 16.798 -11.649 -8.878 1.00 77.38 115 SER A O 1
ATOM 901 N N . TRP A 1 116 ? 15.088 -10.255 -8.461 1.00 89.19 116 TRP A N 1
ATOM 902 C CA . TRP A 1 116 ? 14.296 -11.192 -7.647 1.00 89.19 116 TRP A CA 1
ATOM 903 C C . TRP A 1 116 ? 12.920 -11.520 -8.261 1.00 89.19 116 TRP A C 1
ATOM 905 O O . TRP A 1 116 ? 11.910 -11.566 -7.554 1.00 89.19 116 TRP A O 1
ATOM 915 N N . LEU A 1 117 ? 12.864 -11.779 -9.572 1.00 93.88 117 LEU A N 1
ATOM 916 C CA . LEU A 1 117 ? 11.619 -12.108 -10.292 1.00 93.88 117 LEU A CA 1
ATOM 917 C C . LEU A 1 117 ? 10.897 -13.319 -9.687 1.00 93.88 117 LEU A C 1
ATOM 919 O O . LEU A 1 117 ? 9.677 -13.316 -9.525 1.00 93.88 117 LEU A O 1
ATOM 923 N N . GLU A 1 118 ? 11.657 -14.344 -9.308 1.00 94.75 118 GLU A N 1
ATOM 924 C CA . GLU A 1 118 ? 11.163 -15.564 -8.683 1.00 94.75 118 GLU A CA 1
ATOM 925 C C . GLU A 1 118 ? 10.495 -15.265 -7.343 1.00 94.75 118 GLU A C 1
ATOM 927 O O . GLU A 1 118 ? 9.445 -15.827 -7.030 1.00 94.75 118 GLU A O 1
ATOM 932 N N . ARG A 1 119 ? 11.074 -14.355 -6.556 1.00 93.75 119 ARG A N 1
ATOM 933 C CA . ARG A 1 119 ? 10.517 -13.968 -5.259 1.00 93.75 119 ARG A CA 1
ATOM 934 C C . ARG A 1 119 ? 9.228 -13.176 -5.439 1.00 93.75 119 ARG A C 1
ATOM 936 O O . ARG A 1 119 ? 8.239 -13.493 -4.781 1.00 93.75 119 ARG A O 1
ATOM 943 N N . ASP A 1 120 ? 9.208 -12.216 -6.360 1.00 95.69 120 ASP A N 1
ATOM 944 C CA . ASP A 1 120 ? 8.007 -11.442 -6.685 1.00 95.69 120 ASP A CA 1
ATOM 945 C C . ASP A 1 120 ? 6.875 -12.363 -7.162 1.00 95.69 120 ASP A C 1
ATOM 947 O O . ASP A 1 120 ? 5.750 -12.288 -6.665 1.00 95.69 120 ASP A O 1
ATOM 951 N N . ALA A 1 121 ? 7.181 -13.317 -8.046 1.00 96.88 121 ALA A N 1
ATOM 952 C CA . ALA A 1 121 ? 6.231 -14.328 -8.498 1.00 96.88 121 ALA A CA 1
ATOM 953 C C . ALA A 1 121 ? 5.687 -15.176 -7.340 1.00 96.88 121 ALA A C 1
ATOM 955 O O . ALA A 1 121 ? 4.483 -15.441 -7.270 1.00 96.88 121 ALA A O 1
ATOM 956 N N . GLN A 1 122 ? 6.551 -15.570 -6.402 1.00 96.50 122 GLN A N 1
ATOM 957 C CA . GLN A 1 122 ? 6.154 -16.321 -5.216 1.00 96.50 122 GLN A CA 1
ATOM 958 C C . GLN A 1 122 ? 5.225 -15.509 -4.305 1.00 96.50 122 GLN A C 1
ATOM 960 O O . GLN A 1 122 ? 4.217 -16.040 -3.828 1.00 96.50 122 GLN A O 1
ATOM 965 N N . ILE A 1 123 ? 5.521 -14.225 -4.088 1.00 96.56 123 ILE A N 1
ATOM 966 C CA . ILE A 1 123 ? 4.687 -13.303 -3.305 1.00 96.56 123 ILE A CA 1
ATOM 967 C C . ILE A 1 123 ? 3.320 -13.144 -3.963 1.00 96.56 123 ILE A C 1
ATOM 969 O O . ILE A 1 123 ? 2.301 -13.379 -3.311 1.00 96.56 123 ILE A O 1
ATOM 973 N N . MET A 1 124 ? 3.274 -12.846 -5.262 1.00 97.56 124 MET A N 1
ATOM 974 C CA . MET A 1 124 ? 2.013 -12.653 -5.980 1.00 97.56 124 MET A CA 1
ATOM 975 C C . MET A 1 124 ? 1.179 -13.939 -6.055 1.00 97.56 124 MET A C 1
ATOM 977 O O . MET A 1 124 ? -0.039 -13.901 -5.863 1.00 97.56 124 MET A O 1
ATOM 981 N N . ALA A 1 125 ? 1.817 -15.100 -6.232 1.00 97.56 125 ALA A N 1
ATOM 982 C CA . ALA A 1 125 ? 1.150 -16.399 -6.158 1.00 97.56 125 ALA A CA 1
ATOM 983 C C . ALA A 1 125 ? 0.564 -16.684 -4.767 1.00 97.56 125 ALA A C 1
ATOM 985 O O . ALA A 1 125 ? -0.517 -17.275 -4.661 1.00 97.56 125 ALA A O 1
ATOM 986 N N . SER A 1 126 ? 1.260 -16.265 -3.710 1.00 97.56 126 SER A N 1
ATOM 987 C CA . SER A 1 126 ? 0.829 -16.436 -2.319 1.00 97.56 126 SER A CA 1
ATOM 988 C C . SER A 1 126 ? -0.319 -15.498 -1.967 1.00 97.56 126 SER A C 1
ATOM 990 O O . SER A 1 126 ? -1.327 -15.961 -1.439 1.00 97.56 126 SER A O 1
ATOM 992 N N . LEU A 1 127 ? -0.243 -14.227 -2.369 1.00 97.38 127 LEU A N 1
ATOM 993 C CA . LEU A 1 127 ? -1.360 -13.288 -2.256 1.00 97.38 127 LEU A CA 1
ATOM 994 C C . LEU A 1 127 ? -2.582 -13.809 -3.008 1.00 97.38 127 LEU A C 1
ATOM 996 O O . LEU A 1 127 ? -3.660 -13.901 -2.427 1.00 97.38 127 LEU A O 1
ATOM 1000 N N . LYS A 1 128 ? -2.417 -14.260 -4.260 1.00 96.62 128 LYS A N 1
ATOM 1001 C CA . LYS A 1 128 ? -3.523 -14.874 -5.002 1.00 96.62 128 LYS A CA 1
ATOM 1002 C C . LYS A 1 128 ? -4.110 -16.073 -4.265 1.00 96.62 128 LYS A C 1
ATOM 1004 O O . LYS A 1 128 ? -5.322 -16.228 -4.256 1.00 96.62 128 LYS A O 1
ATOM 1009 N N . LYS A 1 129 ? -3.279 -16.924 -3.653 1.00 96.50 129 LYS A N 1
ATOM 1010 C CA . LYS A 1 129 ? -3.767 -18.048 -2.845 1.00 96.50 129 LYS A CA 1
ATOM 1011 C C . LYS A 1 129 ? -4.654 -17.555 -1.708 1.00 96.50 129 LYS A C 1
ATOM 1013 O O . LYS A 1 129 ? -5.760 -18.060 -1.599 1.00 96.50 129 LYS A O 1
ATOM 1018 N N . ILE A 1 130 ? -4.197 -16.576 -0.928 1.00 95.81 130 ILE A N 1
ATOM 1019 C CA . ILE A 1 130 ? -4.962 -15.989 0.182 1.00 95.81 130 ILE A CA 1
ATOM 1020 C C . ILE A 1 130 ? -6.306 -15.470 -0.334 1.00 95.81 130 ILE A C 1
ATOM 1022 O O . ILE A 1 130 ? -7.351 -15.904 0.141 1.00 95.81 130 ILE A O 1
ATOM 1026 N N . PHE A 1 131 ? -6.288 -14.651 -1.388 1.00 95.38 131 PHE A N 1
ATOM 1027 C CA . PHE A 1 131 ? -7.505 -14.149 -2.021 1.00 95.38 131 PHE A CA 1
ATOM 1028 C C . PHE A 1 131 ? -8.345 -15.232 -2.697 1.00 95.38 131 PHE A C 1
ATOM 1030 O O . PHE A 1 131 ? -9.479 -14.949 -3.020 1.00 95.38 131 PHE A O 1
ATOM 1037 N N . ASP A 1 132 ? -7.860 -16.438 -2.968 1.00 94.38 132 ASP A N 1
ATOM 1038 C CA . ASP A 1 132 ? -8.688 -17.500 -3.552 1.00 94.38 132 ASP A CA 1
ATOM 1039 C C . ASP A 1 132 ? -9.274 -18.423 -2.468 1.00 94.38 132 ASP A C 1
ATOM 1041 O O . ASP A 1 132 ? -10.311 -19.040 -2.696 1.00 94.38 132 ASP A O 1
ATOM 1045 N N . THR A 1 133 ? -8.607 -18.558 -1.314 1.00 94.50 133 THR A N 1
ATOM 1046 C CA . THR A 1 133 ? -8.922 -19.595 -0.313 1.00 94.50 133 THR A CA 1
ATOM 1047 C C . THR A 1 133 ? -9.416 -19.069 1.027 1.00 94.50 133 THR A C 1
ATOM 1049 O O . THR A 1 133 ? -10.011 -19.835 1.777 1.00 94.50 133 THR A O 1
ATOM 1052 N N . ASP A 1 134 ? -9.156 -17.807 1.368 1.00 94.81 134 ASP A N 1
ATOM 1053 C CA . ASP A 1 134 ? -9.691 -17.207 2.592 1.00 94.81 134 ASP A CA 1
ATOM 1054 C C . ASP A 1 134 ? -11.221 -17.096 2.499 1.00 94.81 134 ASP A C 1
ATOM 1056 O O . ASP A 1 134 ? -11.768 -16.691 1.467 1.00 94.81 134 ASP A O 1
ATOM 1060 N N . ALA A 1 135 ? -11.922 -17.475 3.570 1.00 91.56 135 ALA A N 1
ATOM 1061 C CA . ALA A 1 135 ? -13.382 -17.581 3.581 1.00 91.56 135 ALA A CA 1
ATOM 1062 C C . ALA A 1 135 ? -14.083 -16.262 3.215 1.00 91.56 135 ALA A C 1
ATOM 1064 O O . ALA A 1 135 ? -15.143 -16.271 2.587 1.00 91.56 135 ALA A O 1
ATOM 1065 N N . GLU A 1 136 ? -13.468 -15.137 3.568 1.00 89.69 136 GLU A N 1
ATOM 1066 C CA . GLU A 1 136 ? -13.983 -13.805 3.301 1.00 89.69 136 GLU A CA 1
ATOM 1067 C C . GLU A 1 136 ? -13.304 -13.200 2.075 1.00 89.69 136 GLU A C 1
ATOM 1069 O O . GLU A 1 136 ? -13.977 -12.835 1.108 1.00 89.69 136 GLU A O 1
ATOM 1074 N N . LEU A 1 137 ? -11.968 -13.154 2.055 1.00 92.69 137 LEU A N 1
ATOM 1075 C CA . LEU A 1 137 ? -11.251 -12.496 0.967 1.00 92.69 137 LEU A CA 1
ATOM 1076 C C . LEU A 1 137 ? -11.481 -13.189 -0.371 1.00 92.69 137 LEU A C 1
ATOM 1078 O O . LEU A 1 137 ? -11.374 -12.508 -1.373 1.00 92.69 137 LEU A O 1
ATOM 1082 N N . SER A 1 138 ? -11.897 -14.462 -0.434 1.00 94.00 138 SER A N 1
ATOM 1083 C CA . SER A 1 138 ? -12.359 -15.116 -1.679 1.00 94.00 138 SER A CA 1
ATOM 1084 C C . SER A 1 138 ? -13.513 -14.407 -2.386 1.00 94.00 138 SER A C 1
ATOM 1086 O O . SER A 1 138 ? -13.660 -14.518 -3.605 1.00 94.00 138 SER A O 1
ATOM 1088 N N . ARG A 1 139 ? -14.304 -13.627 -1.649 1.00 93.12 139 ARG A N 1
ATOM 1089 C CA . ARG A 1 139 ? -15.496 -12.942 -2.160 1.00 93.12 139 ARG A CA 1
ATOM 1090 C C . ARG A 1 139 ? -15.332 -11.433 -2.225 1.00 93.12 139 ARG A C 1
ATOM 1092 O O . ARG A 1 139 ? -16.012 -10.812 -3.039 1.00 93.12 139 ARG A O 1
ATOM 1099 N N . TYR A 1 140 ? -14.404 -10.879 -1.452 1.00 93.12 140 TYR A N 1
ATOM 1100 C CA . TYR A 1 140 ? -14.259 -9.439 -1.264 1.00 93.12 140 TYR A CA 1
ATOM 1101 C C . TYR A 1 140 ? -12.863 -8.921 -1.633 1.00 93.12 140 TYR A C 1
ATOM 1103 O O . TYR A 1 140 ? -11.903 -9.687 -1.700 1.00 93.12 140 TYR A O 1
ATOM 1111 N N . ILE A 1 141 ? -12.755 -7.615 -1.875 1.00 94.38 141 ILE A N 1
ATOM 1112 C CA . ILE A 1 141 ? -11.475 -6.901 -2.002 1.00 94.38 141 ILE A CA 1
ATOM 1113 C C . ILE A 1 141 ? -11.098 -6.205 -0.683 1.00 94.38 141 ILE A C 1
ATOM 1115 O O . ILE A 1 141 ? -11.974 -5.966 0.158 1.00 94.38 141 ILE A O 1
ATOM 1119 N N . PRO A 1 142 ? -9.818 -5.834 -0.489 1.00 95.25 142 PRO A N 1
ATOM 1120 C CA . PRO A 1 142 ? -9.408 -4.988 0.624 1.00 95.25 142 PRO A CA 1
ATOM 1121 C C . PRO A 1 142 ? -10.112 -3.628 0.615 1.00 95.25 142 PRO A C 1
ATOM 1123 O O . PRO A 1 142 ? -10.342 -3.028 -0.439 1.00 95.25 142 PRO A O 1
ATOM 1126 N N . HIS A 1 143 ? -10.373 -3.099 1.808 1.00 95.19 143 HIS A N 1
ATOM 1127 C CA . HIS A 1 143 ? -10.858 -1.731 1.957 1.00 95.19 143 HIS A CA 1
ATOM 1128 C C . HIS A 1 143 ? -9.799 -0.711 1.552 1.00 95.19 143 HIS A C 1
ATOM 1130 O O . HIS A 1 143 ? -10.136 0.344 1.023 1.00 95.19 143 HIS A O 1
ATOM 1136 N N . MET A 1 144 ? -8.527 -1.031 1.802 1.00 95.94 144 MET A N 1
ATOM 1137 C CA . MET A 1 144 ? -7.391 -0.178 1.476 1.00 95.94 144 MET A CA 1
ATOM 1138 C C . MET A 1 144 ? -6.222 -1.013 0.970 1.00 95.94 144 MET A C 1
ATOM 1140 O O . MET A 1 144 ? -5.877 -2.039 1.560 1.00 95.94 144 MET A O 1
ATOM 1144 N N . VAL A 1 145 ? -5.580 -0.530 -0.089 1.00 97.94 145 VAL A N 1
ATOM 1145 C CA . VAL A 1 145 ? -4.273 -0.996 -0.551 1.00 97.94 145 VAL A CA 1
ATOM 1146 C C . VAL A 1 145 ? -3.271 0.129 -0.311 1.00 97.94 145 VAL A C 1
ATOM 1148 O O . VAL A 1 145 ? -3.236 1.123 -1.036 1.00 97.94 145 VAL A O 1
ATOM 1151 N N . VAL A 1 146 ? -2.471 -0.020 0.739 1.00 98.56 146 VAL A N 1
ATOM 1152 C CA . VAL A 1 146 ? -1.421 0.924 1.117 1.00 98.56 146 VAL A CA 1
ATOM 1153 C C . VAL A 1 146 ? -0.136 0.517 0.406 1.00 98.56 146 VAL A C 1
ATOM 1155 O O . VAL A 1 146 ? 0.471 -0.501 0.736 1.00 98.56 146 VAL A O 1
ATOM 1158 N N . VAL A 1 147 ? 0.272 1.302 -0.589 1.00 98.38 147 VAL A N 1
ATOM 1159 C CA . VAL A 1 147 ? 1.501 1.082 -1.355 1.00 98.38 147 VAL A CA 1
ATOM 1160 C C . VAL A 1 147 ? 2.594 1.985 -0.802 1.00 98.38 147 VAL A C 1
ATOM 1162 O O . VAL A 1 147 ? 2.536 3.206 -0.928 1.00 98.38 147 VAL A O 1
ATOM 1165 N N . VAL A 1 148 ? 3.608 1.387 -0.192 1.00 98.12 148 VAL A N 1
ATOM 1166 C CA . VAL A 1 148 ? 4.700 2.102 0.464 1.00 98.12 148 VAL A CA 1
ATOM 1167 C C . VAL A 1 148 ? 5.934 2.109 -0.431 1.00 98.12 148 VAL A C 1
ATOM 1169 O O . VAL A 1 148 ? 6.467 1.055 -0.791 1.00 98.12 148 VAL A O 1
ATOM 1172 N N . THR A 1 149 ? 6.421 3.300 -0.747 1.00 96.44 149 THR A N 1
ATOM 1173 C CA . THR A 1 149 ? 7.673 3.544 -1.477 1.00 96.44 149 THR A CA 1
ATOM 1174 C C . THR A 1 149 ? 8.481 4.612 -0.741 1.00 96.44 149 THR A C 1
ATOM 1176 O O . THR A 1 149 ? 8.038 5.165 0.269 1.00 96.44 149 THR A O 1
ATOM 1179 N N . ARG A 1 150 ? 9.705 4.856 -1.192 1.00 95.19 150 ARG A N 1
ATOM 1180 C CA . ARG A 1 150 ? 10.637 5.775 -0.548 1.00 95.19 150 ARG A CA 1
ATOM 1181 C C . ARG A 1 150 ? 10.605 7.142 -1.218 1.00 95.19 150 ARG A C 1
ATOM 1183 O O . ARG A 1 150 ? 10.701 7.242 -2.434 1.00 95.19 150 ARG A O 1
ATOM 1190 N N . PHE A 1 151 ? 10.508 8.197 -0.421 1.00 95.81 151 PHE A N 1
ATOM 1191 C CA . PHE A 1 151 ? 10.563 9.587 -0.868 1.00 95.81 151 PHE A CA 1
ATOM 1192 C C . PHE A 1 151 ? 11.974 10.009 -1.304 1.00 95.81 151 PHE A C 1
ATOM 1194 O O . PHE A 1 151 ? 12.122 10.873 -2.165 1.00 95.81 151 PHE A O 1
ATOM 1201 N N . ASP A 1 152 ? 13.007 9.403 -0.719 1.00 94.38 152 ASP A N 1
ATOM 1202 C CA . ASP A 1 152 ? 14.416 9.696 -0.992 1.00 94.38 152 ASP A CA 1
ATOM 1203 C C . ASP A 1 152 ? 14.972 8.991 -2.239 1.00 94.38 152 ASP A C 1
ATOM 1205 O O . ASP A 1 152 ? 16.146 9.165 -2.569 1.00 94.38 152 ASP A O 1
ATOM 1209 N N . ALA A 1 153 ? 14.137 8.241 -2.967 1.00 90.31 153 ALA A N 1
ATOM 1210 C CA . ALA A 1 153 ? 14.54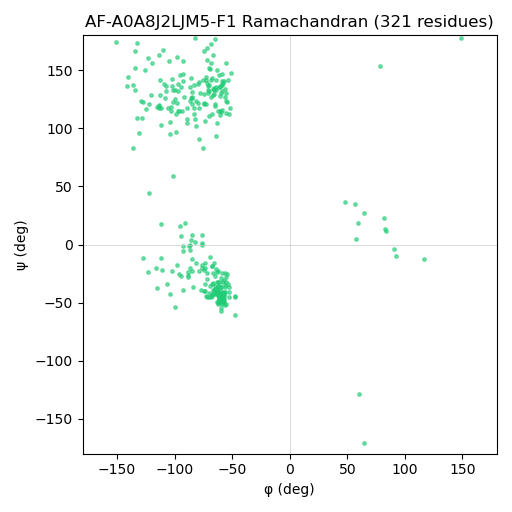1 7.648 -4.232 1.00 90.31 153 ALA A CA 1
ATOM 1211 C C . ALA A 1 153 ? 14.993 8.742 -5.229 1.00 90.31 153 ALA A C 1
ATOM 1213 O O . ALA A 1 153 ? 14.383 9.820 -5.303 1.00 90.31 153 ALA A O 1
ATOM 1214 N N . PRO A 1 154 ? 16.056 8.502 -6.020 1.00 86.75 154 PRO A N 1
ATOM 1215 C CA . PRO A 1 154 ? 16.505 9.449 -7.032 1.00 86.75 154 PRO A CA 1
ATOM 1216 C C . PRO A 1 154 ? 15.372 9.852 -7.985 1.00 86.75 154 PRO A C 1
ATOM 1218 O O . PRO A 1 154 ? 14.560 9.033 -8.411 1.00 86.75 154 PRO A O 1
ATOM 1221 N N . GLU A 1 155 ? 15.332 11.125 -8.386 1.00 80.31 155 GLU A N 1
ATOM 1222 C CA . GLU A 1 155 ? 14.267 11.645 -9.261 1.00 80.31 155 GLU A CA 1
ATOM 1223 C C . GLU A 1 155 ? 14.202 10.910 -10.615 1.00 80.31 155 GLU A C 1
ATOM 1225 O O . GLU A 1 155 ? 13.120 10.780 -11.199 1.00 80.31 155 GLU A O 1
ATOM 1230 N N . SER A 1 156 ? 15.351 10.400 -11.072 1.00 81.56 156 SER A N 1
ATOM 1231 C CA . SER A 1 156 ? 15.510 9.557 -12.260 1.00 81.56 156 SER A CA 1
ATOM 1232 C C . SER A 1 156 ? 14.861 8.180 -12.129 1.00 81.56 156 SER A C 1
ATOM 1234 O O . SER A 1 156 ? 14.530 7.582 -13.145 1.00 81.56 156 SER A O 1
ATOM 1236 N N . GLU A 1 157 ? 14.676 7.671 -10.910 1.00 84.06 157 GLU A N 1
ATOM 1237 C CA . GLU A 1 157 ? 14.044 6.374 -10.650 1.00 84.06 157 GLU A CA 1
ATOM 1238 C C . GLU A 1 157 ? 12.521 6.500 -10.512 1.00 84.06 157 GLU A C 1
ATOM 1240 O O . GLU A 1 157 ? 11.775 5.584 -10.874 1.00 84.06 157 GLU A O 1
ATOM 1245 N N . PHE A 1 158 ? 12.027 7.661 -10.072 1.00 80.94 158 PHE A N 1
ATOM 1246 C CA . PHE A 1 158 ? 10.593 7.934 -10.007 1.00 80.94 158 PHE A CA 1
ATOM 1247 C C . PHE A 1 158 ? 9.949 7.908 -11.399 1.00 80.94 158 PHE A C 1
ATOM 1249 O O . PHE A 1 158 ? 10.057 8.859 -12.178 1.00 80.94 158 PHE A O 1
ATOM 1256 N N . GLY A 1 159 ? 9.220 6.824 -11.673 1.00 83.12 159 GLY A N 1
ATOM 1257 C CA . 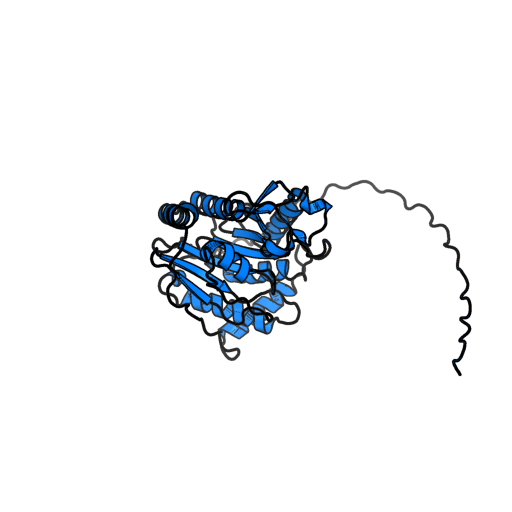GLY A 1 159 ? 8.516 6.583 -12.935 1.00 83.12 159 GLY A CA 1
ATOM 1258 C C . GLY A 1 159 ? 9.336 5.835 -13.984 1.00 83.12 159 GLY A C 1
ATOM 1259 O O . GLY A 1 159 ? 8.788 5.502 -15.034 1.00 83.12 159 GLY A O 1
ATOM 1260 N N . HIS A 1 160 ? 10.609 5.533 -13.707 1.00 91.56 160 HIS A N 1
ATOM 1261 C CA . HIS A 1 160 ? 11.412 4.696 -14.590 1.00 91.56 160 HIS A CA 1
ATOM 1262 C C . HIS A 1 160 ? 10.812 3.279 -14.657 1.00 91.56 160 HIS A C 1
ATOM 1264 O O . HIS A 1 160 ? 10.541 2.709 -13.601 1.00 91.56 160 HIS A O 1
ATOM 1270 N N . PRO A 1 161 ? 10.632 2.668 -15.845 1.00 90.62 161 PRO A N 1
ATOM 1271 C CA . PRO A 1 161 ? 9.993 1.352 -15.981 1.00 90.62 161 PRO A CA 1
ATOM 1272 C C . PRO A 1 161 ? 10.629 0.233 -15.146 1.00 90.62 161 PRO A C 1
ATOM 1274 O O . PRO A 1 161 ? 9.944 -0.714 -14.755 1.00 90.62 161 PRO A O 1
ATOM 1277 N N . GLU A 1 162 ? 11.930 0.365 -14.872 1.00 90.19 162 GLU A N 1
ATOM 1278 C CA . GLU A 1 162 ? 12.716 -0.596 -14.094 1.00 90.19 162 GLU A CA 1
ATOM 1279 C C . GLU A 1 162 ? 12.794 -0.302 -12.592 1.00 90.19 162 GLU A C 1
ATOM 1281 O O . GLU A 1 162 ? 13.369 -1.119 -11.867 1.00 90.19 162 GLU A O 1
ATOM 1286 N N . SER A 1 163 ? 12.254 0.827 -12.113 1.00 92.81 163 SER A N 1
ATOM 1287 C CA . SER A 1 163 ? 12.284 1.136 -10.681 1.00 92.81 163 SER A CA 1
ATOM 1288 C C . SER A 1 163 ? 11.373 0.204 -9.892 1.00 92.81 163 SER A C 1
ATOM 1290 O O . SER A 1 163 ? 10.366 -0.300 -10.405 1.00 92.81 163 SER A O 1
ATOM 1292 N N . GLY A 1 164 ? 11.721 -0.035 -8.627 1.00 93.25 164 GLY A N 1
ATOM 1293 C CA . GLY A 1 164 ? 10.961 -0.955 -7.787 1.00 93.25 164 GLY A CA 1
ATOM 1294 C C . GLY A 1 164 ? 9.519 -0.496 -7.577 1.00 93.25 164 GLY A C 1
ATOM 1295 O O . GLY A 1 164 ? 8.617 -1.334 -7.540 1.00 93.25 164 GLY A O 1
ATOM 1296 N N . PHE A 1 165 ? 9.266 0.816 -7.538 1.00 95.12 165 PHE A N 1
ATOM 1297 C CA . PHE A 1 165 ? 7.924 1.370 -7.412 1.00 95.12 165 PHE A CA 1
ATOM 1298 C C . PHE A 1 165 ? 7.067 0.998 -8.623 1.00 95.12 165 PHE A C 1
ATOM 1300 O O . PHE A 1 165 ? 5.981 0.441 -8.465 1.00 95.12 165 PHE A O 1
ATOM 1307 N N . VAL A 1 166 ? 7.575 1.216 -9.840 1.00 95.38 166 VAL A N 1
ATOM 1308 C CA . VAL A 1 166 ? 6.855 0.855 -11.070 1.00 95.38 166 VAL A CA 1
ATOM 1309 C C . VAL A 1 166 ? 6.663 -0.657 -11.179 1.00 95.38 166 VAL A C 1
ATOM 1311 O O . VAL A 1 166 ? 5.568 -1.113 -11.508 1.00 95.38 166 VAL A O 1
ATOM 1314 N N . LYS A 1 167 ? 7.686 -1.451 -10.851 1.00 95.44 167 LYS A N 1
ATOM 1315 C CA . LYS A 1 167 ? 7.581 -2.917 -10.820 1.00 95.44 167 LYS A CA 1
ATOM 1316 C C . LYS A 1 167 ? 6.545 -3.405 -9.810 1.00 95.44 167 LYS A C 1
ATOM 1318 O O . LYS A 1 167 ? 5.731 -4.262 -10.143 1.00 95.44 167 LYS A O 1
ATOM 1323 N N . THR A 1 168 ? 6.488 -2.791 -8.630 1.00 96.44 168 THR A N 1
ATOM 1324 C CA . THR A 1 168 ? 5.445 -3.058 -7.631 1.00 96.44 168 THR A CA 1
ATOM 1325 C C . THR A 1 168 ? 4.059 -2.784 -8.214 1.00 96.44 168 THR A C 1
ATOM 1327 O O . THR A 1 168 ? 3.191 -3.650 -8.145 1.00 96.44 168 THR A O 1
ATOM 1330 N N . LEU A 1 169 ? 3.843 -1.630 -8.857 1.00 97.12 169 LEU A N 1
ATOM 1331 C CA . LEU A 1 169 ? 2.560 -1.303 -9.493 1.00 97.12 169 LEU A CA 1
ATOM 1332 C C . LEU A 1 169 ? 2.180 -2.312 -10.589 1.00 97.12 169 LEU A C 1
ATOM 1334 O O . LEU A 1 169 ? 1.049 -2.800 -10.613 1.00 97.12 169 LEU A O 1
ATOM 1338 N N . LYS A 1 170 ? 3.135 -2.678 -11.454 1.00 96.00 170 LYS A N 1
ATOM 1339 C CA . LYS A 1 170 ? 2.961 -3.705 -12.493 1.00 96.00 170 LYS A CA 1
ATOM 1340 C C . LYS A 1 170 ? 2.558 -5.056 -11.893 1.00 96.00 170 LYS A C 1
ATOM 1342 O O . LYS A 1 170 ? 1.618 -5.678 -12.384 1.00 96.00 170 LYS A O 1
ATOM 1347 N N . ALA A 1 171 ? 3.225 -5.487 -10.821 1.00 96.56 171 ALA A N 1
ATOM 1348 C CA . ALA A 1 171 ? 2.903 -6.725 -10.119 1.00 96.56 171 ALA A CA 1
ATOM 1349 C C . ALA A 1 171 ? 1.486 -6.682 -9.528 1.00 96.56 171 ALA A C 1
ATOM 1351 O O . ALA A 1 171 ? 0.694 -7.590 -9.775 1.00 96.56 171 ALA A O 1
ATOM 1352 N N . LEU A 1 172 ? 1.119 -5.608 -8.820 1.00 96.88 172 LEU A N 1
ATOM 1353 C CA . LEU A 1 172 ? -0.225 -5.449 -8.251 1.00 96.88 172 LEU A CA 1
ATOM 1354 C C . LEU A 1 172 ? -1.317 -5.458 -9.327 1.00 96.88 172 LEU A C 1
ATOM 1356 O O . LEU A 1 172 ? -2.382 -6.042 -9.120 1.00 96.88 172 LEU A O 1
ATOM 1360 N N . ASN A 1 173 ? -1.048 -4.884 -10.502 1.00 96.19 173 ASN A N 1
ATOM 1361 C CA . ASN A 1 173 ? -1.995 -4.873 -11.615 1.00 96.19 173 ASN A CA 1
ATOM 1362 C C . ASN A 1 173 ? -2.326 -6.291 -12.138 1.00 96.19 173 ASN A C 1
ATOM 1364 O O . ASN A 1 173 ? -3.431 -6.513 -12.637 1.00 96.19 173 ASN A O 1
ATOM 1368 N N . LEU A 1 174 ? -1.449 -7.288 -11.936 1.00 96.12 174 LEU A N 1
ATOM 1369 C CA . LEU A 1 174 ? -1.758 -8.702 -12.222 1.00 96.12 174 LEU A CA 1
ATOM 1370 C C . LEU A 1 174 ? -2.913 -9.243 -11.363 1.00 96.12 174 LEU A C 1
ATOM 1372 O O . LEU A 1 174 ? -3.575 -10.209 -11.741 1.00 96.12 174 LEU A O 1
ATOM 1376 N N . LEU A 1 175 ? -3.167 -8.619 -10.211 1.00 96.06 175 LEU A N 1
ATOM 1377 C CA . LEU A 1 175 ? -4.252 -8.944 -9.289 1.00 96.06 175 LEU A CA 1
ATOM 1378 C C . LEU A 1 175 ? -5.333 -7.859 -9.223 1.00 96.06 175 LEU A C 1
ATOM 1380 O O . LEU A 1 175 ? -6.144 -7.885 -8.301 1.00 96.06 175 LEU A O 1
ATOM 1384 N N . ARG A 1 176 ? -5.411 -6.947 -10.205 1.00 95.12 176 ARG A N 1
ATOM 1385 C CA . ARG A 1 176 ? -6.302 -5.771 -10.150 1.00 95.12 176 ARG A CA 1
ATOM 1386 C C . ARG A 1 176 ? -7.739 -6.087 -9.724 1.00 95.12 176 ARG A C 1
ATOM 1388 O O . ARG A 1 176 ? -8.268 -5.435 -8.838 1.00 95.12 176 ARG A O 1
ATOM 1395 N N . ALA A 1 177 ? -8.334 -7.152 -10.271 1.00 93.06 177 ALA A N 1
ATOM 1396 C CA . ALA A 1 177 ? -9.727 -7.534 -10.012 1.00 93.06 177 ALA A CA 1
ATOM 1397 C C . ALA A 1 177 ? -9.979 -8.044 -8.579 1.00 93.06 177 ALA A C 1
ATOM 1399 O O . ALA A 1 177 ? -11.121 -8.268 -8.190 1.00 93.06 177 ALA A O 1
ATOM 1400 N N . ARG A 1 178 ? -8.912 -8.296 -7.816 1.00 94.50 178 ARG A N 1
ATOM 1401 C CA . ARG A 1 178 ? -8.945 -8.773 -6.428 1.00 94.50 178 ARG A CA 1
ATOM 1402 C C . ARG A 1 178 ? -8.451 -7.716 -5.440 1.00 94.50 178 ARG A C 1
ATOM 1404 O O . ARG A 1 178 ? -8.605 -7.910 -4.241 1.00 94.50 178 ARG A O 1
ATOM 1411 N N . LEU A 1 179 ? -7.845 -6.635 -5.933 1.00 95.31 179 LEU A N 1
ATOM 1412 C CA . LEU A 1 179 ? -7.212 -5.609 -5.108 1.00 95.31 179 LEU A CA 1
ATOM 1413 C C . LEU A 1 179 ? -7.896 -4.251 -5.211 1.00 95.31 179 LEU A C 1
ATOM 1415 O O . LEU A 1 179 ? -7.962 -3.552 -4.205 1.00 95.31 179 LEU A O 1
ATOM 1419 N N . PHE A 1 180 ? -8.380 -3.870 -6.393 1.00 94.62 180 PHE A N 1
ATOM 1420 C CA . PHE A 1 180 ? -8.818 -2.505 -6.667 1.00 94.62 180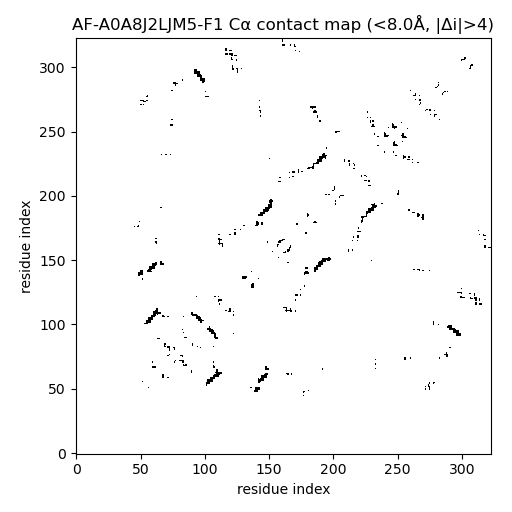 PHE A CA 1
ATOM 1421 C C . PHE A 1 180 ? -10.320 -2.418 -6.896 1.00 94.62 180 PHE A C 1
ATOM 1423 O O . PHE A 1 180 ? -10.924 -3.287 -7.528 1.00 94.62 180 PHE A O 1
ATOM 1430 N N . ASP A 1 181 ? -10.902 -1.343 -6.379 1.00 91.56 181 ASP A N 1
ATOM 1431 C CA . ASP A 1 181 ? -12.297 -0.990 -6.601 1.00 91.56 181 ASP A CA 1
ATOM 1432 C C . ASP A 1 181 ? -12.456 -0.306 -7.978 1.00 91.56 181 ASP A C 1
ATOM 1434 O O . ASP A 1 181 ? -11.614 0.481 -8.413 1.0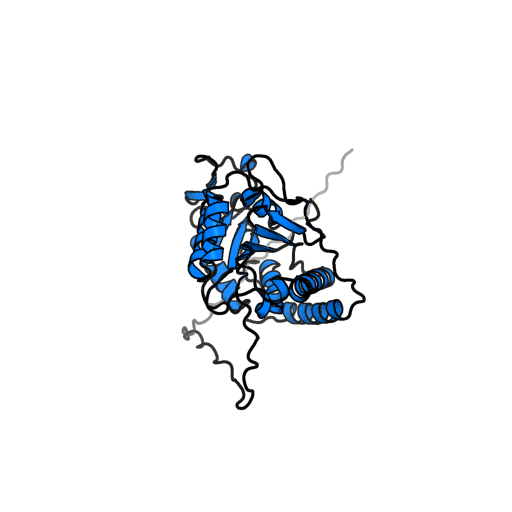0 91.56 181 ASP A O 1
ATOM 1438 N N . GLU A 1 182 ? -13.515 -0.662 -8.712 1.00 90.69 182 GLU A N 1
ATOM 1439 C CA . GLU A 1 182 ? -13.774 -0.154 -10.071 1.00 90.69 182 GLU A CA 1
ATOM 1440 C C . GLU A 1 182 ? -14.444 1.230 -10.093 1.00 90.69 182 GLU A C 1
ATOM 1442 O O . GLU A 1 182 ? -14.508 1.864 -11.146 1.00 90.69 182 GLU A O 1
ATOM 1447 N N . GLN A 1 183 ? -15.014 1.678 -8.976 1.00 90.06 183 GLN A N 1
ATOM 1448 C CA . GLN A 1 183 ? -15.769 2.928 -8.860 1.00 90.06 183 GLN A CA 1
ATOM 1449 C C . GLN A 1 183 ? -14.992 4.002 -8.105 1.00 90.06 183 GLN A C 1
ATOM 1451 O O . GLN A 1 183 ? -15.118 5.186 -8.420 1.00 90.06 183 GLN A O 1
ATOM 1456 N N . HIS A 1 184 ? -14.192 3.594 -7.123 1.00 91.56 184 HIS A N 1
ATOM 1457 C CA . HIS A 1 184 ? -13.447 4.492 -6.250 1.00 91.56 184 HIS A CA 1
ATOM 1458 C C . HIS A 1 184 ? -12.003 4.010 -6.089 1.00 91.56 184 HIS A C 1
ATOM 1460 O O . HIS A 1 184 ? -11.720 2.824 -6.184 1.00 91.56 184 HIS A O 1
ATOM 1466 N N . SER A 1 185 ? -11.060 4.918 -5.845 1.00 93.56 185 SER A N 1
ATOM 1467 C CA . SER A 1 185 ? -9.690 4.517 -5.526 1.00 93.56 185 SER A CA 1
ATOM 1468 C C . SER A 1 185 ? -9.625 4.074 -4.070 1.00 93.56 185 SER A C 1
ATOM 1470 O O . SER A 1 185 ? -9.856 4.870 -3.161 1.00 93.56 185 SER A O 1
ATOM 1472 N N . ASN A 1 186 ? -9.289 2.804 -3.851 1.00 95.88 186 ASN A N 1
ATOM 1473 C CA . ASN A 1 186 ? -8.951 2.264 -2.537 1.00 95.88 186 ASN A CA 1
ATOM 1474 C C . ASN A 1 186 ? -7.433 2.255 -2.284 1.00 95.88 186 ASN A C 1
ATOM 1476 O O . ASN A 1 186 ? -6.957 1.561 -1.386 1.00 95.88 186 ASN A O 1
ATOM 1480 N N . ILE A 1 187 ? -6.662 3.000 -3.083 1.00 97.50 187 ILE A N 1
ATOM 1481 C CA . ILE A 1 187 ? -5.201 3.028 -3.021 1.00 97.50 187 ILE A CA 1
ATOM 1482 C C . ILE A 1 187 ? -4.721 4.257 -2.246 1.00 97.50 187 ILE A C 1
ATOM 1484 O O . ILE A 1 187 ? -5.128 5.389 -2.522 1.00 97.50 187 ILE A O 1
ATOM 1488 N N . ILE A 1 188 ? -3.784 4.028 -1.327 1.00 98.50 188 ILE A N 1
ATOM 1489 C CA . ILE A 1 188 ? -3.037 5.075 -0.627 1.00 98.50 188 ILE A CA 1
ATOM 1490 C C . ILE A 1 188 ? -1.555 4.839 -0.887 1.00 98.50 188 ILE A C 1
ATOM 1492 O O . ILE A 1 188 ? -1.028 3.782 -0.552 1.00 98.50 188 ILE A O 1
ATOM 1496 N N . ILE A 1 189 ? -0.873 5.813 -1.478 1.00 98.50 189 ILE A N 1
ATOM 1497 C CA . ILE A 1 189 ? 0.577 5.784 -1.643 1.00 98.50 189 ILE A CA 1
ATOM 1498 C C . ILE A 1 189 ? 1.224 6.486 -0.450 1.00 98.50 189 ILE A C 1
ATOM 1500 O O . ILE A 1 189 ? 0.893 7.632 -0.149 1.00 98.50 189 ILE A O 1
ATOM 1504 N N . VAL A 1 190 ? 2.165 5.817 0.208 1.00 98.56 190 VAL A N 1
ATOM 1505 C CA . VAL A 1 190 ? 2.922 6.366 1.339 1.00 98.56 190 VAL A CA 1
ATOM 1506 C C . VAL A 1 190 ? 4.380 6.510 0.929 1.00 98.56 190 VAL A C 1
ATOM 1508 O O . VAL A 1 190 ? 5.027 5.521 0.588 1.00 98.56 190 VAL A O 1
ATOM 1511 N N . LEU A 1 191 ? 4.888 7.741 0.961 1.00 97.81 191 LEU A N 1
ATOM 1512 C CA . LEU A 1 191 ? 6.276 8.078 0.653 1.00 97.81 191 LEU A CA 1
ATOM 1513 C C . LEU A 1 191 ? 7.060 8.229 1.964 1.00 97.81 191 LEU A C 1
ATOM 1515 O O . LEU A 1 191 ? 6.998 9.276 2.608 1.00 97.81 191 LEU A O 1
ATOM 1519 N N . THR A 1 192 ? 7.755 7.172 2.383 1.00 97.44 192 THR A N 1
ATOM 1520 C CA . THR A 1 192 ? 8.555 7.144 3.625 1.00 97.44 192 THR A CA 1
ATOM 1521 C C . THR A 1 192 ? 9.934 7.775 3.432 1.00 97.44 192 THR A C 1
ATOM 1523 O O . THR A 1 192 ? 10.275 8.147 2.316 1.00 97.44 192 THR A O 1
ATOM 1526 N N . HIS A 1 193 ? 10.759 7.861 4.483 1.00 95.56 193 HIS A N 1
ATOM 1527 C CA . HIS A 1 193 ? 12.085 8.503 4.419 1.00 95.56 193 HIS A CA 1
ATOM 1528 C C . HIS A 1 193 ? 11.983 9.956 3.937 1.00 95.56 193 HIS A C 1
ATOM 1530 O O . HIS A 1 193 ? 12.824 10.456 3.185 1.00 95.56 193 HIS A O 1
ATOM 1536 N N . PHE A 1 194 ? 10.901 10.639 4.322 1.00 96.38 194 PHE A N 1
ATOM 1537 C CA . PHE A 1 194 ? 10.636 11.997 3.874 1.00 96.38 194 PHE A CA 1
ATOM 1538 C C . PHE A 1 194 ? 11.802 12.930 4.200 1.00 96.38 194 PHE A C 1
ATOM 1540 O O . PHE A 1 194 ? 12.134 13.795 3.391 1.00 96.38 194 PHE A O 1
ATOM 1547 N N . MET A 1 195 ? 12.456 12.736 5.349 1.00 95.12 195 MET A N 1
ATOM 1548 C CA . MET A 1 195 ? 13.541 13.600 5.807 1.00 95.12 195 MET A CA 1
ATOM 1549 C C . MET A 1 195 ? 14.875 13.374 5.095 1.00 95.12 195 MET A C 1
ATOM 1551 O O . MET A 1 195 ? 15.677 14.312 5.048 1.00 95.12 195 MET A O 1
ATOM 1555 N N . ASP A 1 196 ? 15.058 12.212 4.470 1.00 93.94 196 ASP A N 1
ATOM 1556 C CA . ASP A 1 196 ? 16.242 11.872 3.672 1.00 93.94 196 ASP A CA 1
ATOM 1557 C C . ASP A 1 196 ? 16.132 12.384 2.223 1.00 93.94 196 ASP A C 1
ATOM 1559 O O . ASP A 1 196 ? 17.115 12.446 1.484 1.00 93.94 196 ASP A O 1
ATOM 1563 N N . GLY A 1 197 ? 14.938 12.821 1.812 1.00 90.56 197 GLY A N 1
ATOM 1564 C CA . GLY A 1 197 ? 14.697 13.346 0.476 1.00 90.56 197 GLY A CA 1
ATOM 1565 C C . GLY A 1 197 ? 15.291 14.727 0.195 1.00 90.56 197 GLY A C 1
ATOM 1566 O O . GLY A 1 197 ? 15.697 15.504 1.071 1.00 90.56 197 GLY A O 1
ATOM 1567 N N . GLN A 1 198 ? 15.266 15.086 -1.090 1.00 90.38 198 GLN A N 1
ATOM 1568 C CA . GLN A 1 198 ? 15.781 16.369 -1.563 1.00 90.38 198 GLN A CA 1
ATOM 1569 C C . GLN A 1 198 ? 15.049 17.546 -0.904 1.00 90.38 198 GLN A C 1
ATOM 1571 O O . GLN A 1 198 ? 13.820 17.640 -0.934 1.00 90.38 198 GLN A O 1
ATOM 1576 N N . ARG A 1 199 ? 15.817 18.511 -0.379 1.00 91.38 199 ARG A N 1
ATOM 1577 C CA . ARG A 1 199 ? 15.291 19.670 0.367 1.00 91.38 199 ARG A CA 1
ATOM 1578 C C . ARG A 1 199 ? 14.197 20.442 -0.384 1.00 91.38 199 ARG A C 1
ATOM 1580 O O . ARG A 1 199 ? 13.244 20.876 0.254 1.00 91.38 199 ARG A O 1
ATOM 1587 N N . LYS A 1 200 ? 14.306 20.579 -1.716 1.00 91.94 200 LYS A N 1
ATOM 1588 C CA . LYS A 1 200 ? 13.289 21.256 -2.547 1.00 91.94 200 LYS A CA 1
ATOM 1589 C C . LYS A 1 200 ? 11.898 20.628 -2.392 1.00 91.94 200 LYS A C 1
ATOM 1591 O O . LYS A 1 200 ? 10.922 21.353 -2.238 1.00 91.94 200 LYS A O 1
ATOM 1596 N N . TYR A 1 201 ? 11.820 19.298 -2.356 1.00 92.44 201 TYR A N 1
ATOM 1597 C CA . TYR A 1 201 ? 10.555 18.574 -2.235 1.00 92.44 201 TYR A CA 1
ATOM 1598 C C . TYR A 1 201 ? 10.097 18.432 -0.786 1.00 92.44 201 TYR A C 1
ATOM 1600 O O . TYR A 1 201 ? 8.908 18.297 -0.542 1.00 92.44 201 TYR A O 1
ATOM 1608 N N . ARG A 1 202 ? 11.005 18.519 0.189 1.00 94.31 202 ARG A N 1
ATOM 1609 C CA . ARG A 1 202 ? 10.625 18.501 1.607 1.00 94.31 202 ARG A CA 1
ATOM 1610 C C . ARG A 1 202 ? 9.819 19.729 2.033 1.00 94.31 202 ARG A C 1
ATOM 1612 O O . ARG A 1 202 ? 8.940 19.620 2.872 1.00 94.31 202 ARG A O 1
ATOM 1619 N N . LEU A 1 203 ? 10.093 20.890 1.441 1.00 94.31 203 LEU A N 1
ATOM 1620 C CA . LEU A 1 203 ? 9.333 22.113 1.724 1.00 94.31 203 LEU A CA 1
ATOM 1621 C C . LEU A 1 203 ? 8.051 22.203 0.890 1.00 94.31 203 LEU A C 1
ATOM 1623 O O . LEU A 1 203 ? 7.034 22.685 1.376 1.00 94.31 203 LEU A O 1
ATOM 1627 N N . VAL A 1 204 ? 8.100 21.738 -0.362 1.00 95.62 204 VAL A N 1
ATOM 1628 C CA . VAL A 1 204 ? 6.971 21.782 -1.300 1.00 95.62 204 VAL A CA 1
ATOM 1629 C C . VAL A 1 204 ? 6.881 20.433 -2.029 1.00 95.62 204 VAL A C 1
ATOM 1631 O O . VAL A 1 204 ? 7.405 20.294 -3.138 1.00 95.62 204 VAL A O 1
ATOM 1634 N N . PRO A 1 205 ? 6.250 19.406 -1.424 1.00 95.44 205 PRO A N 1
ATOM 1635 C CA . PRO A 1 205 ? 6.236 18.054 -1.989 1.00 95.44 205 PRO A CA 1
ATOM 1636 C C . PRO A 1 205 ? 5.272 17.892 -3.163 1.00 95.44 205 PRO A C 1
ATOM 1638 O O . PRO A 1 205 ? 5.426 16.950 -3.938 1.00 95.44 205 PRO A O 1
ATOM 1641 N N . GLN A 1 206 ? 4.309 18.807 -3.326 1.00 96.25 206 GLN A N 1
ATOM 1642 C CA . GLN A 1 206 ? 3.195 18.676 -4.270 1.00 96.25 206 GLN A CA 1
ATOM 1643 C C . GLN A 1 206 ? 3.605 18.250 -5.695 1.00 96.25 206 GLN A C 1
ATOM 1645 O O . GLN A 1 206 ? 3.012 17.296 -6.196 1.00 96.25 206 GLN A O 1
ATOM 1650 N N . PRO A 1 207 ? 4.654 18.824 -6.327 1.00 94.56 207 PRO A N 1
ATOM 1651 C CA . PRO A 1 207 ? 5.074 18.392 -7.661 1.00 94.56 207 PRO A CA 1
ATOM 1652 C C . PRO A 1 207 ? 5.479 16.912 -7.729 1.00 94.56 207 PRO A C 1
ATOM 1654 O O . PRO A 1 207 ? 5.198 16.236 -8.718 1.00 94.56 207 PRO A O 1
ATOM 1657 N N . LEU A 1 208 ? 6.122 16.387 -6.678 1.00 94.00 208 LEU A N 1
ATOM 1658 C CA . LEU A 1 208 ? 6.479 14.971 -6.598 1.00 94.00 208 LEU A CA 1
ATOM 1659 C C . LEU A 1 208 ? 5.242 14.106 -6.326 1.00 94.00 208 LEU A C 1
ATOM 1661 O O . LEU A 1 208 ? 5.099 13.054 -6.945 1.00 94.00 208 LEU A O 1
ATOM 1665 N N . LEU A 1 209 ? 4.321 14.557 -5.467 1.00 95.75 209 LEU A N 1
ATOM 1666 C CA . LEU A 1 209 ? 3.072 13.834 -5.195 1.00 95.75 209 LEU A CA 1
ATOM 1667 C C . LEU A 1 209 ? 2.218 13.693 -6.465 1.00 95.75 209 LEU A C 1
ATOM 1669 O O . LEU A 1 209 ? 1.707 12.611 -6.751 1.00 95.75 209 LEU A O 1
ATOM 1673 N N . ASP A 1 210 ? 2.114 14.753 -7.269 1.00 96.25 210 ASP A N 1
ATOM 1674 C CA . ASP A 1 210 ? 1.369 14.739 -8.533 1.00 96.25 210 ASP A CA 1
ATOM 1675 C C . ASP A 1 210 ? 2.054 13.874 -9.600 1.00 96.25 210 ASP A C 1
ATOM 1677 O O . ASP A 1 210 ? 1.385 13.155 -10.355 1.00 96.25 210 ASP A O 1
ATOM 1681 N N . LYS A 1 211 ? 3.395 13.859 -9.623 1.00 95.12 211 LYS A N 1
ATOM 1682 C CA . LYS A 1 211 ? 4.168 12.917 -10.446 1.00 95.12 211 LYS A CA 1
ATOM 1683 C C . LYS A 1 211 ? 3.865 11.470 -10.046 1.00 95.12 211 LYS A C 1
ATOM 1685 O O . LYS A 1 211 ? 3.606 10.646 -10.920 1.00 95.12 211 LYS A O 1
ATOM 1690 N N . VAL A 1 212 ? 3.832 11.161 -8.748 1.00 95.94 212 VAL A N 1
ATOM 1691 C CA . VAL A 1 212 ? 3.493 9.822 -8.234 1.00 95.94 212 VAL A CA 1
ATOM 1692 C C . VAL A 1 212 ? 2.075 9.410 -8.639 1.00 95.94 212 VAL A C 1
ATOM 1694 O O . VAL A 1 212 ? 1.905 8.314 -9.169 1.00 95.94 212 VAL A O 1
ATOM 1697 N N . LYS A 1 213 ? 1.069 10.285 -8.494 1.00 96.62 213 LYS A N 1
ATOM 1698 C CA . LYS A 1 213 ? -0.302 10.010 -8.974 1.00 96.62 213 LYS A CA 1
ATOM 1699 C C . LYS A 1 213 ? -0.331 9.697 -10.468 1.00 96.62 213 LYS A C 1
ATOM 1701 O O . LYS A 1 213 ? -0.964 8.731 -10.889 1.00 96.62 213 LYS A O 1
ATOM 1706 N N . SER A 1 214 ? 0.396 10.482 -11.262 1.00 95.38 214 SER A N 1
ATOM 1707 C CA . SER A 1 214 ? 0.492 10.287 -12.712 1.00 95.38 214 SER A CA 1
ATOM 1708 C C . SER A 1 214 ? 1.107 8.930 -13.063 1.00 95.38 214 SER A C 1
ATOM 1710 O O . SER A 1 214 ? 0.585 8.232 -13.926 1.00 95.38 214 SER A O 1
ATOM 1712 N N . ILE A 1 215 ? 2.163 8.515 -12.355 1.00 95.50 215 ILE A N 1
ATOM 1713 C CA . ILE A 1 215 ? 2.778 7.188 -12.513 1.00 95.50 215 ILE A CA 1
ATOM 1714 C C . ILE A 1 215 ? 1.772 6.083 -12.171 1.00 95.50 215 ILE A C 1
ATOM 1716 O O . ILE A 1 215 ? 1.629 5.134 -12.939 1.00 95.50 215 ILE A O 1
ATOM 1720 N N . VAL A 1 216 ? 1.033 6.211 -11.062 1.00 95.81 216 VAL A N 1
ATOM 1721 C CA . VAL A 1 216 ? 0.015 5.217 -10.684 1.00 95.81 216 VAL A CA 1
ATOM 1722 C C . VAL A 1 216 ? -1.037 5.069 -11.780 1.00 95.81 216 VAL A C 1
ATOM 1724 O O . VAL A 1 216 ? -1.314 3.942 -12.166 1.00 95.81 216 VAL A O 1
ATOM 1727 N N . ARG A 1 217 ? -1.545 6.167 -12.355 1.00 93.94 217 ARG A N 1
ATOM 1728 C CA . AR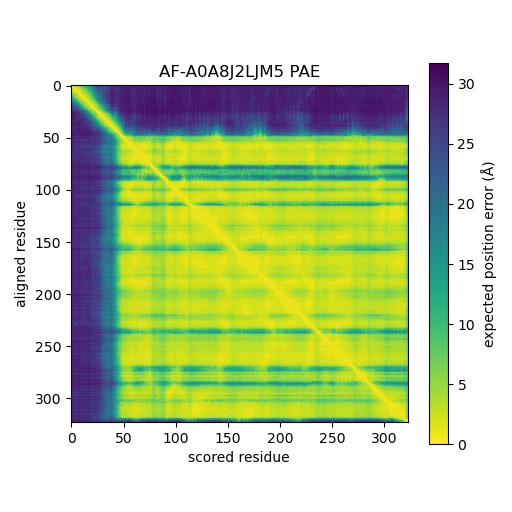G A 1 217 ? -2.514 6.116 -13.469 1.00 93.94 217 ARG A CA 1
ATOM 1729 C C . ARG A 1 217 ? -1.979 5.420 -14.723 1.00 93.94 217 ARG A C 1
ATOM 1731 O O . ARG A 1 217 ? -2.757 4.843 -15.476 1.00 93.94 217 ARG A O 1
ATOM 1738 N N . ILE A 1 218 ? -0.675 5.518 -14.985 1.00 93.81 218 ILE A N 1
ATOM 1739 C CA . ILE A 1 218 ? -0.046 4.886 -16.154 1.00 93.81 218 ILE A CA 1
ATOM 1740 C C . ILE A 1 218 ? 0.009 3.365 -15.971 1.00 93.81 218 ILE A C 1
ATOM 1742 O O . ILE A 1 218 ? -0.322 2.621 -16.893 1.00 93.81 218 ILE A O 1
ATOM 1746 N N . TYR A 1 219 ? 0.415 2.899 -14.786 1.00 94.62 219 TYR A N 1
ATOM 1747 C CA . TYR A 1 219 ? 0.694 1.478 -14.545 1.00 94.62 219 TYR A CA 1
ATOM 1748 C C . TYR A 1 219 ? -0.458 0.707 -13.891 1.00 94.62 219 TYR A C 1
ATOM 1750 O O . TYR A 1 219 ? -0.482 -0.524 -13.950 1.00 94.62 219 TYR A O 1
ATOM 1758 N N . VAL A 1 220 ? -1.418 1.409 -13.292 1.00 92.00 220 VAL A N 1
ATOM 1759 C CA . VAL A 1 220 ? -2.591 0.840 -12.630 1.00 92.00 220 VAL A CA 1
ATOM 1760 C C . VAL A 1 220 ? -3.846 1.536 -13.146 1.00 92.00 220 VAL A C 1
ATOM 1762 O O . VAL A 1 220 ? -3.990 2.753 -13.068 1.00 92.00 220 VAL A O 1
ATOM 1765 N N . ASP A 1 221 ? -4.773 0.738 -13.666 1.00 86.88 221 ASP A N 1
ATOM 1766 C CA . ASP A 1 221 ? -6.072 1.195 -14.166 1.00 86.88 221 ASP A CA 1
ATOM 1767 C C . ASP A 1 221 ? -6.998 1.514 -12.980 1.00 86.88 221 ASP A C 1
ATOM 1769 O O . ASP A 1 221 ? -7.758 0.655 -12.532 1.00 86.88 221 ASP A O 1
ATOM 1773 N N . VAL A 1 222 ? -6.861 2.720 -12.419 1.00 88.75 222 VAL A N 1
ATOM 1774 C CA . VAL A 1 222 ? -7.666 3.219 -11.292 1.00 88.75 222 VAL A CA 1
ATOM 1775 C C . VAL A 1 222 ? -8.750 4.197 -11.759 1.00 88.75 222 VAL A C 1
ATOM 1777 O O . VAL A 1 222 ? -8.494 5.017 -12.644 1.00 88.75 222 VAL A O 1
ATOM 1780 N N . PRO A 1 223 ? -9.952 4.172 -11.153 1.00 89.94 223 PRO A N 1
ATOM 1781 C CA . PRO A 1 223 ? -11.062 5.038 -11.564 1.00 89.94 223 PRO A CA 1
ATOM 1782 C C . PRO A 1 223 ? -10.863 6.513 -11.184 1.00 89.94 223 PRO A C 1
ATOM 1784 O O . PRO A 1 223 ? -11.436 7.399 -11.819 1.00 89.94 223 PRO A O 1
ATOM 1787 N N . CYS A 1 224 ? -10.061 6.794 -10.156 1.00 92.25 224 CYS A N 1
ATOM 1788 C CA . CYS A 1 224 ? -9.708 8.144 -9.727 1.00 92.25 224 CYS A CA 1
ATOM 1789 C C . CYS A 1 224 ? -8.319 8.175 -9.076 1.00 92.25 224 CYS A C 1
ATOM 1791 O O . CYS A 1 224 ? -7.680 7.136 -8.891 1.00 92.25 224 CYS A O 1
ATOM 1793 N N . ASP A 1 225 ? -7.838 9.378 -8.751 1.00 94.94 225 ASP A N 1
ATOM 1794 C CA . ASP A 1 225 ? -6.522 9.538 -8.135 1.00 94.94 225 ASP A CA 1
ATOM 1795 C C . ASP A 1 225 ? -6.403 8.810 -6.799 1.00 94.94 225 ASP A C 1
ATOM 1797 O O . ASP A 1 225 ? -7.307 8.910 -5.966 1.00 94.94 225 ASP A O 1
ATOM 1801 N N . PRO A 1 226 ? -5.269 8.130 -6.549 1.00 96.44 226 PRO A N 1
ATOM 1802 C CA . PRO A 1 226 ? -4.953 7.666 -5.212 1.00 96.44 226 PRO A CA 1
ATOM 1803 C C . PRO A 1 226 ? -4.648 8.852 -4.291 1.00 96.44 226 PRO A C 1
ATOM 1805 O O . PRO A 1 226 ? -4.190 9.920 -4.723 1.00 96.44 226 PRO A O 1
ATOM 1808 N N . TYR A 1 227 ? -4.821 8.625 -2.993 1.00 97.56 227 TYR A N 1
ATOM 1809 C CA . TYR A 1 227 ? -4.234 9.502 -1.986 1.00 97.56 227 TYR A CA 1
ATOM 1810 C C . TYR A 1 227 ? -2.724 9.273 -1.961 1.00 97.56 227 TYR A C 1
ATOM 1812 O O . TYR A 1 227 ? -2.270 8.136 -2.061 1.00 97.56 227 TYR A O 1
ATOM 1820 N N . VAL A 1 228 ? -1.938 10.341 -1.838 1.00 98.06 228 VAL A N 1
ATOM 1821 C CA . VAL A 1 228 ? -0.479 10.255 -1.697 1.00 98.06 228 VAL A CA 1
ATOM 1822 C C . VAL A 1 228 ? -0.092 11.064 -0.474 1.00 98.06 228 VAL A C 1
ATOM 1824 O O . VAL A 1 228 ? -0.413 12.249 -0.406 1.00 98.06 228 VAL A O 1
ATOM 1827 N N . VAL A 1 229 ? 0.575 10.425 0.482 1.00 98.19 229 VAL A N 1
ATOM 1828 C CA . VAL A 1 229 ? 1.004 11.043 1.738 1.00 98.19 229 VAL A CA 1
ATOM 1829 C C . VAL A 1 229 ? 2.501 10.857 1.943 1.00 98.19 229 VAL A C 1
ATOM 1831 O O . VAL A 1 229 ? 3.084 9.866 1.503 1.00 98.19 229 VAL A O 1
ATOM 1834 N N . VAL A 1 230 ? 3.124 11.813 2.625 1.00 97.88 230 VAL A N 1
ATOM 1835 C CA . VAL A 1 230 ? 4.519 11.720 3.067 1.00 97.88 230 VAL A CA 1
ATOM 1836 C C . VAL A 1 230 ? 4.582 11.215 4.505 1.00 97.88 230 VAL A C 1
ATOM 1838 O O . VAL A 1 230 ? 3.698 11.510 5.313 1.00 97.88 230 VAL A O 1
ATOM 1841 N N . ALA A 1 231 ? 5.618 10.440 4.812 1.00 97.12 231 ALA A N 1
ATOM 1842 C CA . ALA A 1 231 ? 5.796 9.784 6.098 1.00 97.12 231 ALA A CA 1
ATOM 1843 C C . ALA A 1 231 ? 7.261 9.817 6.548 1.00 97.12 231 ALA A C 1
ATOM 1845 O O . ALA A 1 231 ? 8.183 9.655 5.746 1.00 97.12 231 ALA A O 1
ATOM 1846 N N . GLU A 1 232 ? 7.471 9.961 7.856 1.00 95.81 232 GLU A N 1
ATOM 1847 C CA . GLU A 1 232 ? 8.782 9.815 8.485 1.00 95.81 232 GLU A CA 1
ATOM 1848 C C . GLU A 1 232 ? 8.681 8.843 9.659 1.00 95.81 232 GLU A C 1
ATOM 1850 O O . GLU A 1 232 ? 8.075 9.150 10.683 1.00 95.81 232 GLU A O 1
ATOM 1855 N N . ASN A 1 233 ? 9.261 7.654 9.494 1.00 90.81 233 ASN A N 1
ATOM 1856 C CA . ASN A 1 233 ? 9.191 6.594 10.499 1.00 90.81 233 ASN A CA 1
ATOM 1857 C C . ASN A 1 233 ? 10.306 6.713 11.547 1.00 90.81 233 ASN A C 1
AT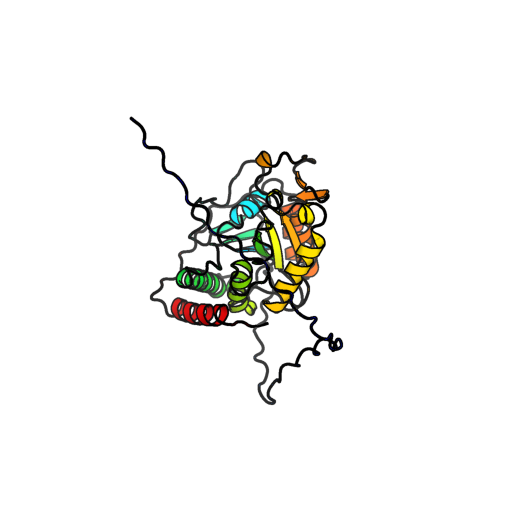OM 1859 O O . ASN A 1 233 ? 10.175 6.152 12.631 1.00 90.81 233 ASN A O 1
ATOM 1863 N N . HIS A 1 234 ? 11.398 7.425 11.249 1.00 86.00 234 HIS A N 1
ATOM 1864 C CA . HIS A 1 234 ? 12.538 7.594 12.151 1.00 86.00 234 HIS A CA 1
ATOM 1865 C C . HIS A 1 234 ? 12.506 8.954 12.850 1.00 86.00 234 HIS A C 1
ATOM 1867 O O . HIS A 1 234 ? 13.442 9.750 12.771 1.00 86.00 234 HIS A O 1
ATOM 1873 N N . THR A 1 235 ? 11.428 9.203 13.592 1.00 78.50 235 THR A N 1
ATOM 1874 C CA . THR A 1 235 ? 11.161 10.491 14.248 1.00 78.50 235 THR A CA 1
ATOM 1875 C C . THR A 1 235 ? 12.279 10.950 15.180 1.00 78.50 235 THR A C 1
ATOM 1877 O O . THR A 1 235 ? 12.573 12.142 15.246 1.00 78.50 235 THR A O 1
ATOM 1880 N N . ASP A 1 236 ? 12.941 10.009 15.853 1.00 78.06 236 ASP A N 1
ATOM 1881 C CA . ASP A 1 236 ? 13.971 10.308 16.852 1.00 78.06 236 ASP A CA 1
ATOM 1882 C C . ASP A 1 236 ? 15.291 10.777 16.222 1.00 78.06 236 ASP A C 1
ATOM 1884 O O . ASP A 1 236 ? 16.080 11.460 16.867 1.00 78.06 236 ASP A O 1
ATOM 1888 N N . ARG A 1 237 ? 15.535 10.454 14.944 1.00 75.31 237 ARG A N 1
ATOM 1889 C CA . ARG A 1 237 ? 16.746 10.876 14.218 1.00 75.31 237 ARG A CA 1
ATOM 1890 C C . ARG A 1 237 ? 16.590 12.234 13.545 1.00 75.31 237 ARG A C 1
ATOM 1892 O O . ARG A 1 237 ? 17.582 12.899 13.263 1.00 75.31 237 ARG A O 1
ATOM 1899 N N . SER A 1 238 ? 15.356 12.638 13.261 1.00 78.31 238 SER A N 1
ATOM 1900 C CA . SER A 1 238 ? 15.077 13.786 12.399 1.00 78.31 238 SER A CA 1
ATOM 1901 C C . SER A 1 238 ? 14.910 15.114 13.145 1.00 78.31 238 SER A C 1
ATOM 1903 O O . SER A 1 238 ? 14.697 16.132 12.487 1.00 78.31 238 SER A O 1
ATOM 1905 N N . ASN A 1 239 ? 14.993 15.127 14.485 1.00 86.25 239 ASN A N 1
ATOM 1906 C CA . ASN A 1 239 ? 14.771 16.312 15.333 1.00 86.25 239 ASN A CA 1
ATOM 1907 C C . ASN A 1 239 ? 13.481 17.077 14.974 1.00 86.25 239 ASN A C 1
ATOM 1909 O O . ASN A 1 239 ? 13.443 18.309 14.982 1.00 86.25 239 ASN A O 1
ATOM 1913 N N . LEU A 1 240 ? 12.426 16.346 14.604 1.00 91.81 240 LEU A N 1
ATOM 1914 C CA . LEU A 1 240 ? 11.161 16.939 14.185 1.00 91.81 240 LEU A CA 1
ATOM 1915 C C . LEU A 1 240 ? 10.334 17.386 15.400 1.00 91.81 240 LEU A C 1
ATOM 1917 O O . LEU A 1 240 ? 10.272 16.661 16.397 1.00 91.81 240 LEU A O 1
ATOM 1921 N N . PRO A 1 241 ? 9.660 18.549 15.331 1.00 94.31 241 PRO A N 1
ATOM 1922 C CA . PRO A 1 241 ? 8.810 19.009 16.418 1.00 94.31 241 PRO A CA 1
ATOM 1923 C C . PRO A 1 241 ? 7.596 18.090 16.592 1.00 94.31 241 PRO A C 1
ATOM 1925 O O . PRO A 1 241 ? 6.911 17.751 15.624 1.00 94.31 241 PRO A O 1
ATOM 1928 N N . ARG A 1 242 ? 7.304 17.713 17.841 1.00 94.00 242 ARG A N 1
ATOM 1929 C CA . ARG A 1 242 ? 6.099 16.954 18.199 1.00 94.00 242 ARG A CA 1
ATOM 1930 C C . ARG A 1 242 ? 4.912 17.888 18.436 1.00 94.00 242 ARG A C 1
ATOM 1932 O O . ARG A 1 242 ? 5.064 18.977 18.984 1.00 94.00 242 ARG A O 1
ATOM 1939 N N . VAL A 1 243 ? 3.726 17.446 18.030 1.00 93.69 243 VAL A N 1
ATOM 1940 C CA . VAL A 1 243 ? 2.435 18.100 18.281 1.00 93.69 243 VAL A CA 1
ATOM 1941 C C . VAL A 1 243 ? 1.486 17.026 18.810 1.00 93.69 243 VAL A C 1
ATOM 1943 O O . VAL A 1 243 ? 0.922 16.251 18.038 1.00 93.69 243 VAL A O 1
ATOM 1946 N N . GLY A 1 244 ? 1.361 16.939 20.137 1.00 90.62 244 GLY A N 1
ATOM 1947 C CA . GLY A 1 244 ? 0.733 15.786 20.790 1.00 90.62 244 GLY A CA 1
ATOM 1948 C C . GLY A 1 244 ? 1.491 14.496 20.459 1.00 90.62 244 GLY A C 1
ATOM 1949 O O . GLY A 1 244 ? 2.719 14.462 20.548 1.00 90.62 244 GLY A O 1
ATOM 1950 N N . ASN A 1 245 ? 0.762 13.476 20.001 1.00 87.75 245 ASN A N 1
ATOM 1951 C CA . ASN A 1 245 ? 1.321 12.179 19.594 1.00 87.75 245 ASN A CA 1
ATOM 1952 C C . ASN A 1 245 ? 1.798 12.142 18.131 1.00 87.75 245 ASN A C 1
ATOM 1954 O O . ASN A 1 245 ? 2.215 11.096 17.641 1.00 87.75 245 ASN A O 1
ATOM 1958 N N . ASN A 1 246 ? 1.744 13.275 17.427 1.00 92.75 246 ASN A N 1
ATOM 1959 C CA . ASN A 1 246 ? 2.162 13.389 16.034 1.00 92.75 246 ASN A CA 1
ATOM 1960 C C . ASN A 1 246 ? 3.510 14.106 15.916 1.00 92.75 246 ASN A C 1
ATOM 1962 O O . ASN A 1 246 ? 3.884 14.918 16.766 1.00 92.75 246 ASN A O 1
ATOM 1966 N N . VAL A 1 247 ? 4.208 13.878 14.808 1.00 94.25 247 VAL A N 1
ATOM 1967 C CA . VAL A 1 247 ? 5.355 14.685 14.384 1.00 94.25 247 VAL A CA 1
ATOM 1968 C C . VAL A 1 247 ? 4.946 15.642 13.279 1.00 94.25 247 VAL A C 1
ATOM 1970 O O . VAL A 1 247 ? 4.237 15.270 12.346 1.00 94.25 247 VAL A O 1
ATOM 1973 N N . ARG A 1 248 ? 5.406 16.888 13.370 1.00 96.81 248 ARG A N 1
ATOM 1974 C CA . ARG A 1 248 ? 5.231 17.873 12.309 1.00 96.81 248 ARG A CA 1
ATOM 1975 C C . ARG A 1 248 ? 6.403 17.786 11.341 1.00 96.81 248 ARG A C 1
ATOM 1977 O O . ARG A 1 248 ? 7.546 18.041 11.712 1.00 96.81 248 ARG A O 1
ATOM 1984 N N . LEU A 1 249 ? 6.097 17.438 10.099 1.00 96.56 249 LEU A N 1
ATOM 1985 C CA . LEU A 1 249 ? 7.038 17.352 8.994 1.00 96.56 249 LEU A CA 1
ATOM 1986 C C . LEU A 1 249 ? 7.434 18.751 8.494 1.00 96.56 249 LEU A C 1
ATOM 1988 O O . LEU A 1 249 ? 6.804 19.763 8.804 1.00 96.56 249 LEU A O 1
ATOM 1992 N N . THR A 1 250 ? 8.494 18.817 7.687 1.00 95.56 250 THR A N 1
ATOM 1993 C CA . THR A 1 250 ? 9.039 20.095 7.182 1.00 95.56 250 THR A CA 1
ATOM 1994 C C . THR A 1 250 ? 8.129 20.837 6.197 1.00 95.56 250 THR A C 1
ATOM 1996 O O . THR A 1 250 ? 8.285 22.046 6.043 1.00 95.56 250 THR A O 1
ATOM 1999 N N . ASN A 1 251 ? 7.153 20.159 5.590 1.00 96.12 251 ASN A N 1
ATOM 2000 C CA . ASN A 1 251 ? 6.085 20.768 4.787 1.00 96.12 251 ASN A CA 1
ATOM 2001 C C . ASN A 1 251 ? 4.874 21.224 5.627 1.00 96.12 251 ASN A C 1
ATOM 2003 O O . ASN A 1 251 ? 3.916 21.745 5.066 1.00 96.12 251 ASN A O 1
ATOM 2007 N N . GLY A 1 252 ? 4.894 21.020 6.948 1.00 96.62 252 GLY A N 1
ATOM 2008 C CA . GLY A 1 252 ? 3.800 21.367 7.858 1.00 96.62 252 GLY A CA 1
ATOM 2009 C C . GLY A 1 252 ? 2.796 20.243 8.127 1.00 96.62 252 GLY A C 1
ATOM 2010 O O . GLY A 1 252 ? 1.998 20.388 9.054 1.00 96.62 252 GLY A O 1
ATOM 2011 N N . ASP A 1 253 ? 2.860 19.126 7.395 1.00 96.75 253 ASP A N 1
ATOM 2012 C CA . ASP A 1 253 ? 1.993 17.968 7.636 1.00 96.75 253 ASP A CA 1
ATOM 2013 C C . ASP A 1 253 ? 2.237 17.363 9.022 1.00 96.75 253 ASP A C 1
ATOM 2015 O O . ASP A 1 253 ? 3.352 17.386 9.548 1.00 96.75 253 ASP A O 1
ATOM 2019 N N . LEU A 1 254 ? 1.193 16.773 9.601 1.00 96.75 254 LEU A N 1
ATOM 2020 C CA . LEU A 1 254 ? 1.271 16.019 10.849 1.00 96.75 254 LEU A CA 1
ATOM 2021 C C . LEU A 1 254 ? 1.241 14.523 10.537 1.00 96.75 254 LEU A C 1
ATOM 2023 O O . LEU A 1 254 ? 0.248 14.040 10.009 1.00 96.75 254 LEU A O 1
ATOM 2027 N N . TYR A 1 255 ? 2.296 13.790 10.883 1.00 95.44 255 TYR A N 1
ATOM 2028 C CA . TYR A 1 255 ? 2.381 12.336 10.723 1.00 95.44 255 TYR A CA 1
ATOM 2029 C C . TYR A 1 255 ? 2.275 11.641 12.095 1.00 95.44 255 TYR A C 1
ATOM 2031 O O . TYR A 1 255 ? 2.915 12.110 13.038 1.00 95.44 255 TYR A O 1
ATOM 2039 N N . PRO A 1 256 ? 1.503 10.543 12.247 1.00 94.62 256 PRO A N 1
ATOM 2040 C CA . PRO A 1 256 ? 0.720 9.835 11.222 1.00 94.62 256 PRO A CA 1
ATOM 2041 C C . PRO A 1 256 ? -0.692 10.377 10.942 1.00 94.62 256 PRO A C 1
ATOM 2043 O O . PRO A 1 256 ? -1.442 9.744 10.202 1.00 94.62 256 PRO A O 1
ATOM 2046 N N . GLU A 1 257 ? -1.079 11.523 11.502 1.00 95.56 257 GLU A N 1
ATOM 2047 C CA . GLU A 1 257 ? -2.428 12.096 11.349 1.00 95.56 257 GLU A CA 1
ATOM 2048 C C . GLU A 1 257 ? -2.889 12.245 9.885 1.00 95.56 257 GLU A C 1
ATOM 2050 O O . GLU A 1 257 ? -3.995 11.840 9.536 1.00 95.56 257 GLU A O 1
ATOM 2055 N N . ASN A 1 258 ? -2.036 12.757 8.998 1.00 96.69 258 ASN A N 1
ATOM 2056 C CA . ASN A 1 258 ? -2.323 12.913 7.570 1.00 96.69 258 ASN A CA 1
ATOM 2057 C C . ASN A 1 258 ? -2.591 11.569 6.864 1.00 96.69 258 ASN A C 1
ATOM 2059 O O . ASN A 1 258 ? -3.447 11.486 5.982 1.00 96.69 258 ASN A O 1
ATOM 2063 N N . LEU A 1 259 ? -1.893 10.503 7.266 1.00 97.06 259 LEU A N 1
ATOM 2064 C CA . LEU A 1 259 ? -2.133 9.151 6.768 1.00 97.06 259 LEU A CA 1
ATOM 2065 C C . LEU A 1 259 ? -3.464 8.597 7.296 1.00 97.06 259 LEU A C 1
ATOM 2067 O O . LEU A 1 259 ? -4.230 8.032 6.517 1.00 97.06 259 LEU A O 1
ATOM 2071 N N . LYS A 1 260 ? -3.790 8.819 8.576 1.00 95.75 260 LYS A N 1
ATOM 2072 C CA . LYS A 1 260 ? -5.103 8.451 9.134 1.00 95.75 260 LYS A CA 1
ATOM 2073 C C . LYS A 1 260 ? -6.242 9.154 8.392 1.00 95.75 260 LYS A C 1
ATOM 2075 O O . LYS A 1 260 ? -7.215 8.506 8.016 1.00 95.75 260 LYS A O 1
ATOM 2080 N N . GLU A 1 261 ? -6.095 10.441 8.092 1.00 96.31 261 GLU A N 1
ATOM 2081 C CA . GLU A 1 261 ? -7.081 11.197 7.312 1.00 96.31 261 GLU A CA 1
ATOM 2082 C C . GLU A 1 261 ? -7.244 10.678 5.880 1.00 96.31 261 GLU A C 1
ATOM 2084 O O . GLU A 1 261 ? -8.369 10.583 5.376 1.00 96.31 261 GLU A O 1
ATOM 2089 N N . ALA A 1 262 ? -6.150 10.282 5.223 1.00 97.12 262 ALA A N 1
ATOM 2090 C CA . ALA A 1 262 ? -6.220 9.636 3.915 1.00 97.12 262 ALA A CA 1
ATOM 2091 C C . ALA A 1 262 ? -6.986 8.303 3.985 1.00 97.12 262 ALA A C 1
ATOM 2093 O O . ALA A 1 262 ? -7.849 8.048 3.144 1.00 97.12 262 ALA A O 1
ATOM 2094 N N . MET A 1 263 ? -6.734 7.487 5.014 1.00 96.06 263 MET A N 1
ATOM 2095 C CA . MET A 1 263 ? -7.469 6.241 5.257 1.00 96.06 263 MET A CA 1
ATOM 2096 C C . MET A 1 263 ? -8.966 6.497 5.467 1.00 96.06 263 MET A C 1
ATOM 2098 O O . MET A 1 263 ? -9.798 5.892 4.793 1.00 96.06 263 MET A O 1
ATOM 2102 N N . LEU A 1 264 ? -9.333 7.447 6.328 1.00 94.56 264 LEU A N 1
ATOM 2103 C CA . LEU A 1 264 ? -10.737 7.800 6.562 1.00 94.56 264 LEU A CA 1
ATOM 2104 C C . LEU A 1 264 ? -11.418 8.343 5.304 1.00 94.56 264 LEU A C 1
ATOM 2106 O O . LEU A 1 264 ? -12.584 8.041 5.052 1.00 94.56 264 LEU A O 1
ATOM 2110 N N . SER A 1 265 ? -10.688 9.095 4.482 1.00 94.56 265 SER A N 1
ATOM 2111 C CA . SER A 1 265 ? -11.198 9.610 3.211 1.00 94.56 265 SER A CA 1
ATOM 2112 C C . SER A 1 265 ? -11.457 8.491 2.199 1.00 94.56 265 SER A C 1
ATOM 2114 O O . SER A 1 265 ? -12.510 8.482 1.560 1.00 94.56 265 SER A O 1
ATOM 2116 N N . VAL A 1 266 ? -10.556 7.506 2.092 1.00 94.00 266 VAL A N 1
ATOM 2117 C CA . VAL A 1 266 ? -10.778 6.305 1.268 1.00 94.00 266 VAL A CA 1
ATOM 2118 C C . VAL A 1 266 ? -12.009 5.536 1.746 1.00 94.00 266 VAL A C 1
ATOM 2120 O O . VAL A 1 266 ? -12.880 5.220 0.935 1.00 94.00 266 VAL A O 1
ATOM 2123 N N . ALA A 1 267 ? -12.121 5.283 3.052 1.00 92.19 267 ALA A N 1
ATOM 2124 C CA . ALA A 1 267 ? -13.248 4.542 3.615 1.00 92.19 267 ALA A CA 1
ATOM 2125 C C . ALA A 1 267 ? -14.587 5.271 3.417 1.00 92.19 267 ALA A C 1
ATOM 2127 O O . ALA A 1 267 ? -15.593 4.652 3.082 1.00 92.19 267 ALA A O 1
ATOM 2128 N N . ARG A 1 268 ? -14.601 6.603 3.555 1.00 91.25 268 ARG A N 1
ATOM 2129 C CA . ARG A 1 268 ? -15.793 7.429 3.309 1.00 91.25 268 ARG A CA 1
ATOM 2130 C C . ARG A 1 268 ? -16.243 7.355 1.848 1.00 91.25 268 ARG A C 1
ATOM 2132 O O . ARG A 1 268 ? -17.440 7.319 1.570 1.00 91.25 268 ARG A O 1
ATOM 2139 N N . ASN A 1 269 ? -15.291 7.320 0.918 1.00 88.38 269 ASN A N 1
ATOM 2140 C CA . ASN A 1 269 ? -15.578 7.318 -0.515 1.00 88.38 269 ASN A CA 1
ATOM 2141 C C . ASN A 1 269 ? -16.005 5.948 -1.050 1.00 88.38 269 ASN A C 1
ATOM 2143 O O . ASN A 1 269 ? -16.682 5.894 -2.073 1.00 88.38 269 ASN A O 1
ATOM 2147 N N . SER A 1 270 ? -15.658 4.846 -0.380 1.00 81.00 270 SER A N 1
ATOM 2148 C CA . SER A 1 270 ? -15.921 3.495 -0.888 1.00 81.00 270 SER A CA 1
ATOM 2149 C C . SER A 1 270 ? -17.380 3.032 -0.769 1.00 81.00 270 SER A C 1
ATOM 2151 O O . SER A 1 270 ? -17.701 1.908 -1.146 1.00 81.00 270 SER A O 1
ATOM 2153 N N . LYS A 1 271 ? -18.282 3.879 -0.243 1.00 75.75 271 LYS A N 1
ATOM 2154 C CA . LYS A 1 271 ? -19.697 3.570 0.065 1.00 75.75 271 LYS A CA 1
ATOM 2155 C C . LYS A 1 271 ? -19.901 2.389 1.029 1.00 75.75 271 LYS A C 1
ATOM 2157 O O . LYS A 1 271 ? -21.044 2.024 1.304 1.00 75.75 271 LYS A O 1
ATOM 2162 N N . SER A 1 272 ? -18.830 1.814 1.578 1.00 78.06 272 SER A N 1
ATOM 2163 C CA . SER A 1 272 ? -18.900 0.833 2.657 1.00 78.06 272 SER A CA 1
ATOM 2164 C C . SER A 1 272 ? -19.139 1.577 3.969 1.00 78.06 272 SER A C 1
ATOM 2166 O O . SER A 1 272 ? -18.195 2.003 4.630 1.00 78.06 272 SER A O 1
ATOM 2168 N N . LEU A 1 273 ? -20.414 1.757 4.339 1.00 72.88 273 LEU A N 1
ATOM 2169 C CA . LEU A 1 273 ? -20.793 2.369 5.624 1.00 72.88 273 LEU A CA 1
ATOM 2170 C C . LEU A 1 273 ? -20.105 1.659 6.796 1.00 72.88 273 LEU A C 1
ATOM 2172 O O . LEU A 1 273 ? -19.593 2.302 7.706 1.00 72.88 273 LEU A O 1
ATOM 2176 N N . ILE A 1 274 ? -20.034 0.330 6.721 1.00 75.38 274 ILE A N 1
ATOM 2177 C CA . ILE A 1 274 ? -19.387 -0.505 7.729 1.00 75.38 274 ILE A CA 1
ATOM 2178 C C . ILE A 1 274 ? -17.870 -0.277 7.738 1.00 75.38 274 ILE A C 1
ATOM 2180 O O . ILE A 1 274 ? -17.282 -0.098 8.801 1.00 75.38 274 ILE A O 1
ATOM 2184 N N . GLY A 1 275 ? -17.238 -0.219 6.562 1.00 78.44 275 GLY A N 1
ATOM 2185 C CA . GLY A 1 275 ? -15.813 0.077 6.445 1.00 78.44 275 GLY A CA 1
ATOM 2186 C C . GLY A 1 275 ? -15.457 1.416 7.089 1.00 78.44 275 GLY A C 1
ATOM 2187 O O . GLY A 1 275 ? -14.535 1.475 7.898 1.00 78.44 275 GLY A O 1
ATOM 2188 N N . TYR A 1 276 ? -16.213 2.477 6.786 1.00 86.75 276 TYR A N 1
ATOM 2189 C CA . TYR A 1 276 ? -15.991 3.797 7.381 1.00 86.75 276 TYR A CA 1
ATOM 2190 C C . TYR A 1 276 ? -16.074 3.777 8.908 1.00 86.75 276 TYR A C 1
ATOM 2192 O O . TYR A 1 276 ? -15.149 4.261 9.555 1.00 86.75 276 TYR A O 1
ATOM 2200 N N . GLU A 1 277 ? -17.125 3.186 9.479 1.00 85.00 277 GLU A N 1
ATOM 2201 C CA . GLU A 1 277 ? -17.293 3.100 10.935 1.00 85.00 277 GLU A CA 1
ATOM 2202 C C . GLU A 1 277 ? -16.140 2.347 11.610 1.00 85.00 277 GLU A C 1
ATOM 2204 O O . GLU A 1 277 ? -15.616 2.817 12.621 1.00 85.00 277 GLU A O 1
ATOM 2209 N N . TYR A 1 278 ? -15.679 1.231 11.029 1.00 84.38 278 TYR A N 1
ATOM 2210 C CA . TYR A 1 278 ? -14.517 0.509 11.552 1.00 84.38 278 TYR A CA 1
ATOM 2211 C C . TYR A 1 278 ? -13.270 1.389 11.568 1.00 84.38 278 TYR A C 1
ATOM 2213 O O . TYR A 1 278 ? -12.653 1.567 12.615 1.00 84.38 278 TYR A O 1
ATOM 2221 N N . PHE A 1 279 ? -12.903 1.978 10.427 1.00 89.62 279 PHE A N 1
ATOM 2222 C CA . PHE A 1 279 ? -11.698 2.803 10.360 1.00 89.62 279 PHE A CA 1
ATOM 2223 C C . PHE A 1 279 ? -11.807 4.056 11.224 1.00 89.62 279 PHE A C 1
ATOM 2225 O O . PHE A 1 279 ? -10.812 4.449 11.827 1.00 89.62 279 PHE A O 1
ATOM 2232 N N . PHE A 1 280 ? -12.990 4.661 11.322 1.00 89.69 280 PHE A N 1
ATOM 2233 C CA . PHE A 1 280 ? -13.224 5.805 12.191 1.00 89.69 280 PHE A CA 1
ATOM 2234 C C . PHE A 1 280 ? -12.946 5.448 13.650 1.00 89.69 280 PHE A C 1
ATOM 2236 O O . PHE A 1 280 ? -12.048 6.038 14.250 1.00 89.69 280 PHE A O 1
ATOM 2243 N N . ARG A 1 281 ? -13.621 4.424 14.186 1.00 86.81 281 ARG A N 1
ATOM 2244 C CA . ARG A 1 281 ? -13.423 3.973 15.571 1.00 86.81 281 ARG A CA 1
ATOM 2245 C C . ARG A 1 281 ? -11.976 3.561 15.823 1.00 86.81 281 ARG A C 1
ATOM 2247 O O . ARG A 1 281 ? -11.325 4.088 16.719 1.00 86.81 281 ARG A O 1
ATOM 2254 N N . THR A 1 282 ? -11.431 2.695 14.971 1.00 86.50 282 THR A N 1
ATOM 2255 C CA . THR A 1 282 ? -10.087 2.143 15.156 1.00 86.50 282 THR A CA 1
ATOM 2256 C C . THR A 1 282 ? -8.978 3.196 15.054 1.00 86.50 282 THR A C 1
ATOM 2258 O O . THR A 1 282 ? -8.013 3.125 15.807 1.00 86.50 282 THR A O 1
ATOM 2261 N N . LEU A 1 283 ? -9.077 4.180 14.150 1.00 87.19 283 LEU A N 1
ATOM 2262 C CA . LEU A 1 283 ? -8.007 5.171 13.947 1.00 87.19 283 LEU A CA 1
ATOM 2263 C C . LEU A 1 283 ? -8.124 6.405 14.856 1.00 87.19 283 LEU A C 1
ATOM 2265 O O . LEU A 1 283 ? -7.098 7.052 15.113 1.00 87.19 283 LEU A O 1
ATOM 2269 N N . ARG A 1 284 ? -9.343 6.757 15.303 1.00 85.25 284 ARG A N 1
ATOM 2270 C CA . ARG A 1 284 ? -9.622 7.951 16.125 1.00 85.25 284 ARG A CA 1
ATOM 2271 C C . ARG A 1 284 ? -9.855 7.649 17.599 1.00 85.25 284 ARG A C 1
ATOM 2273 O O . ARG A 1 284 ? -9.372 8.405 18.434 1.00 85.25 284 ARG A O 1
ATOM 2280 N N . GLU A 1 285 ? -10.600 6.596 17.913 1.00 80.31 285 GLU A N 1
ATOM 2281 C CA . GLU A 1 285 ? -11.133 6.363 19.262 1.00 80.31 285 GLU A CA 1
ATOM 2282 C C . GLU A 1 285 ? -10.337 5.312 20.043 1.00 80.31 285 GLU A C 1
ATOM 2284 O O . GLU A 1 285 ? -10.347 5.323 21.272 1.00 80.31 285 GLU A O 1
ATOM 2289 N N . THR A 1 286 ? -9.614 4.429 19.349 1.00 73.56 286 THR A N 1
ATOM 2290 C CA . THR A 1 286 ? -8.857 3.334 19.965 1.00 73.56 286 THR A CA 1
ATOM 2291 C C . THR A 1 286 ? -7.355 3.646 19.980 1.00 73.56 286 THR A C 1
ATOM 2293 O O . THR A 1 286 ? -6.662 3.371 19.001 1.00 73.56 286 THR A O 1
ATOM 2296 N N . PRO A 1 287 ? -6.796 4.199 21.075 1.00 70.31 287 PRO A N 1
ATOM 2297 C CA . PRO A 1 287 ? -5.373 4.544 21.133 1.00 70.31 287 PRO A CA 1
ATOM 2298 C C . PRO A 1 287 ? -4.456 3.313 21.061 1.00 70.31 287 PRO A C 1
ATOM 2300 O O . PRO A 1 287 ? -3.332 3.425 20.582 1.00 70.31 287 PRO A O 1
ATOM 2303 N N . ASN A 1 288 ? -4.943 2.144 21.497 1.00 78.81 288 ASN A N 1
ATOM 2304 C CA . ASN A 1 288 ? -4.208 0.882 21.486 1.00 78.81 288 ASN A CA 1
ATOM 2305 C C . ASN A 1 288 ? -5.076 -0.231 20.899 1.00 78.81 288 ASN A C 1
ATOM 2307 O O . ASN A 1 288 ? -6.032 -0.680 21.530 1.00 78.81 288 ASN A O 1
ATOM 2311 N N . ILE A 1 289 ? -4.732 -0.683 19.696 1.00 84.50 289 ILE A N 1
ATOM 2312 C CA . ILE A 1 289 ? -5.456 -1.759 19.023 1.00 84.50 289 ILE A CA 1
ATOM 2313 C C . ILE A 1 289 ? -4.903 -3.092 19.515 1.00 84.50 289 ILE A C 1
ATOM 2315 O O . ILE A 1 289 ? -3.715 -3.394 19.374 1.00 84.50 289 ILE A O 1
ATOM 2319 N N . ASN A 1 290 ? -5.780 -3.909 20.089 1.00 86.19 290 ASN A N 1
ATOM 2320 C CA . ASN A 1 290 ? -5.415 -5.247 20.520 1.00 86.19 290 ASN A CA 1
ATOM 2321 C C . ASN A 1 290 ? -5.477 -6.201 19.333 1.00 86.19 290 ASN A C 1
ATOM 2323 O O . ASN A 1 290 ? -6.561 -6.538 18.859 1.00 86.19 290 ASN A O 1
ATOM 2327 N N . PHE A 1 291 ? -4.300 -6.619 18.874 1.00 88.12 291 PHE A N 1
ATOM 2328 C CA . PHE A 1 291 ? -4.149 -7.700 17.910 1.00 88.12 291 PHE A CA 1
ATOM 2329 C C . PHE A 1 291 ? -3.939 -9.040 18.608 1.00 88.12 291 PHE A C 1
ATOM 2331 O O . PHE A 1 291 ? -3.183 -9.112 19.588 1.00 88.12 291 PHE A O 1
ATOM 2338 N N . ASP A 1 292 ? -4.571 -10.065 18.043 1.00 89.38 292 ASP A N 1
ATOM 2339 C CA . ASP A 1 292 ? -4.322 -11.475 18.322 1.00 89.38 292 ASP A CA 1
ATOM 2340 C C . ASP A 1 292 ? -2.908 -11.888 17.877 1.00 89.38 292 ASP A C 1
ATOM 2342 O O . ASP A 1 292 ? -2.154 -11.106 17.281 1.00 89.38 292 ASP A O 1
ATOM 2346 N N . GLU A 1 293 ? -2.543 -13.144 18.146 1.00 88.19 293 GLU A N 1
ATOM 2347 C CA . GLU A 1 293 ? -1.314 -13.717 17.604 1.00 88.19 293 GLU A CA 1
ATOM 2348 C C . GLU A 1 293 ? -1.296 -13.629 16.070 1.00 88.19 293 GLU A C 1
ATOM 2350 O O . GLU A 1 293 ? -2.290 -13.946 15.404 1.00 88.19 293 GLU A O 1
ATOM 2355 N N . PRO A 1 294 ? -0.170 -13.198 15.480 1.00 91.75 294 PRO A N 1
ATOM 2356 C CA . PRO A 1 294 ? -0.117 -12.962 14.055 1.00 91.75 294 PRO A CA 1
ATOM 2357 C C . PRO A 1 294 ? -0.161 -14.270 13.269 1.00 91.75 294 PRO A C 1
ATOM 2359 O O . PRO A 1 294 ? 0.559 -15.230 13.553 1.00 91.75 294 PRO A O 1
ATOM 2362 N N . LEU A 1 295 ? -0.957 -14.277 12.206 1.00 93.25 295 LEU A N 1
ATOM 2363 C CA . LEU A 1 295 ? -1.018 -15.386 11.269 1.00 93.25 295 LEU A CA 1
ATOM 2364 C C . LEU A 1 295 ? 0.090 -15.240 10.228 1.00 93.25 295 LEU A C 1
ATOM 2366 O O . LEU A 1 295 ? 0.200 -14.221 9.544 1.00 93.25 295 LEU A O 1
ATOM 2370 N N . VAL A 1 296 ? 0.900 -16.286 10.076 1.00 94.12 296 VAL A N 1
ATOM 2371 C CA . VAL A 1 296 ? 1.973 -16.333 9.078 1.00 94.12 296 VAL A CA 1
ATOM 2372 C C . VAL A 1 296 ? 1.546 -17.205 7.912 1.00 94.12 296 VAL A C 1
ATOM 2374 O O . VAL A 1 296 ? 1.396 -18.423 8.041 1.00 94.12 296 VAL A O 1
ATOM 2377 N N . PHE A 1 297 ? 1.396 -16.602 6.738 1.00 92.81 297 PHE A N 1
ATOM 2378 C CA . PHE A 1 297 ? 1.099 -17.360 5.533 1.00 92.81 297 PHE A CA 1
ATOM 2379 C C . PHE A 1 297 ? 2.371 -17.956 4.948 1.00 92.81 297 PHE A C 1
ATOM 2381 O O . PHE A 1 297 ? 3.313 -17.250 4.583 1.00 92.81 297 PHE A O 1
ATOM 2388 N N . ARG A 1 298 ? 2.366 -19.283 4.795 1.00 88.44 298 ARG A N 1
ATOM 2389 C CA . ARG A 1 298 ? 3.412 -19.984 4.050 1.00 88.44 298 ARG A CA 1
ATOM 2390 C C . ARG A 1 298 ? 3.356 -19.592 2.579 1.00 88.44 298 ARG A C 1
ATOM 2392 O O . ARG A 1 298 ? 2.304 -19.695 1.939 1.00 88.44 298 ARG A O 1
ATOM 2399 N N . MET A 1 299 ? 4.515 -19.216 2.056 1.00 94.12 299 MET A N 1
ATOM 2400 C CA . MET A 1 299 ? 4.698 -18.903 0.647 1.00 94.12 299 MET A CA 1
ATOM 2401 C C . MET A 1 299 ? 4.382 -20.123 -0.227 1.00 94.12 299 MET A C 1
ATOM 2403 O O . MET A 1 299 ? 4.595 -21.272 0.165 1.00 94.12 299 MET A O 1
ATOM 2407 N N . VAL A 1 300 ? 3.832 -19.879 -1.415 1.00 94.31 300 VAL A N 1
ATOM 2408 C CA . VAL A 1 300 ? 3.553 -20.927 -2.402 1.00 94.31 300 VAL A CA 1
ATOM 2409 C C . VAL A 1 300 ? 4.863 -21.557 -2.864 1.00 94.31 300 VAL A C 1
ATOM 2411 O O . VAL A 1 300 ? 5.827 -20.862 -3.165 1.00 94.31 300 VAL A O 1
ATOM 2414 N N . ASP A 1 301 ? 4.875 -22.881 -2.935 1.00 92.38 301 ASP A N 1
ATOM 2415 C CA . ASP A 1 301 ? 6.023 -23.652 -3.400 1.00 92.38 301 ASP A CA 1
ATOM 2416 C C . ASP A 1 301 ? 6.308 -23.387 -4.901 1.00 92.38 301 ASP A C 1
ATOM 2418 O O . ASP A 1 301 ? 5.355 -23.416 -5.698 1.00 92.38 301 ASP A O 1
ATOM 2422 N N . PRO A 1 302 ? 7.573 -23.129 -5.300 1.00 90.75 302 PRO A N 1
ATOM 2423 C CA . PRO A 1 302 ? 7.973 -22.936 -6.697 1.00 90.75 302 PRO A CA 1
ATOM 2424 C C . PRO A 1 302 ? 7.580 -24.072 -7.657 1.00 90.75 302 PRO A C 1
ATOM 2426 O O . PRO A 1 302 ? 7.387 -23.850 -8.853 1.00 90.75 302 PRO A O 1
ATOM 2429 N N . GLU A 1 303 ? 7.397 -25.295 -7.164 1.00 88.38 303 GLU A N 1
ATOM 2430 C CA . GLU A 1 303 ? 6.991 -26.429 -7.998 1.00 88.38 303 GLU A CA 1
ATOM 2431 C C . GLU A 1 303 ? 5.518 -26.361 -8.424 1.00 88.38 303 GLU A C 1
ATOM 2433 O O . GLU A 1 303 ? 5.088 -27.037 -9.364 1.00 88.38 303 GLU A O 1
ATOM 2438 N N . ARG A 1 304 ? 4.712 -25.518 -7.767 1.00 92.00 304 ARG A N 1
ATOM 2439 C CA . ARG A 1 304 ? 3.272 -25.422 -8.026 1.00 92.00 304 ARG A CA 1
ATOM 2440 C C . ARG A 1 304 ? 2.988 -24.666 -9.321 1.00 92.00 304 ARG A C 1
ATOM 2442 O O . ARG A 1 304 ? 3.523 -23.593 -9.582 1.00 92.00 304 ARG A O 1
ATOM 2449 N N . THR A 1 305 ? 1.985 -25.132 -10.065 1.00 94.19 305 THR A N 1
ATOM 2450 C CA . THR A 1 305 ? 1.507 -24.491 -11.305 1.00 94.19 305 THR A CA 1
ATOM 2451 C C . THR A 1 305 ? 1.154 -23.013 -11.124 1.00 94.19 305 THR A C 1
ATOM 2453 O O . THR A 1 305 ? 1.359 -22.211 -12.031 1.00 94.19 305 THR A O 1
ATOM 2456 N N . ARG A 1 306 ? 0.629 -22.626 -9.951 1.00 93.69 306 ARG A N 1
ATOM 2457 C CA . ARG A 1 306 ? 0.300 -21.224 -9.652 1.00 93.69 306 ARG A CA 1
ATOM 2458 C C . ARG A 1 306 ? 1.545 -20.334 -9.656 1.00 93.69 306 ARG A C 1
ATOM 2460 O O . ARG A 1 306 ? 1.465 -19.239 -10.196 1.00 93.69 306 ARG A O 1
ATOM 2467 N N . TYR A 1 307 ? 2.660 -20.798 -9.091 1.00 96.50 307 TYR A N 1
ATOM 2468 C CA . TYR A 1 307 ? 3.916 -20.051 -9.097 1.00 96.50 307 TYR A CA 1
ATOM 2469 C C . TYR A 1 307 ? 4.403 -19.812 -10.529 1.00 96.50 307 TYR A C 1
ATOM 2471 O O . TYR A 1 307 ? 4.624 -18.667 -10.904 1.00 96.50 307 TYR A O 1
ATOM 2479 N N . ARG A 1 308 ? 4.463 -20.865 -11.357 1.00 96.56 308 ARG A N 1
ATOM 2480 C CA . ARG A 1 308 ? 4.941 -20.763 -12.750 1.00 96.56 308 ARG A CA 1
ATOM 2481 C C . ARG A 1 308 ? 4.143 -19.745 -13.567 1.00 96.56 308 ARG A C 1
ATOM 2483 O O . ARG A 1 308 ? 4.729 -18.900 -14.231 1.00 96.56 308 ARG A O 1
ATOM 2490 N N . LYS A 1 309 ? 2.812 -19.750 -13.421 1.00 96.69 309 LYS A N 1
ATOM 2491 C CA . LYS A 1 309 ? 1.930 -18.757 -14.060 1.00 96.69 309 LYS A CA 1
ATOM 2492 C C . LYS A 1 309 ? 2.252 -17.321 -13.641 1.00 96.69 309 LYS A C 1
ATOM 2494 O O . LYS A 1 309 ? 2.198 -16.419 -14.470 1.00 96.69 309 LYS A O 1
ATOM 2499 N N . PHE A 1 310 ? 2.561 -17.094 -12.363 1.00 97.06 310 PHE A N 1
ATOM 2500 C CA . PHE A 1 310 ? 2.965 -15.765 -11.903 1.00 97.06 310 PHE A CA 1
ATOM 2501 C C . PHE A 1 310 ? 4.370 -15.392 -12.343 1.00 97.06 310 PHE A C 1
ATOM 2503 O O . PHE A 1 310 ? 4.590 -14.225 -12.632 1.00 97.06 310 PHE A O 1
ATOM 2510 N N . LEU A 1 311 ? 5.293 -16.348 -12.430 1.00 97.19 311 LEU A N 1
ATOM 2511 C CA . LEU A 1 311 ? 6.637 -16.088 -12.932 1.00 97.19 311 LEU A CA 1
ATOM 2512 C C . LEU A 1 311 ? 6.585 -15.595 -14.379 1.00 97.19 311 LEU A C 1
ATOM 2514 O O . LEU A 1 311 ? 7.114 -14.529 -14.676 1.00 97.19 311 LEU A O 1
ATOM 2518 N N . GLU A 1 312 ? 5.857 -16.300 -15.245 1.00 96.62 312 GLU A N 1
ATOM 2519 C CA . GLU A 1 312 ? 5.621 -15.875 -16.630 1.00 96.62 312 GLU A CA 1
ATOM 2520 C C . GLU A 1 312 ? 4.968 -14.485 -16.694 1.00 96.62 312 GLU A C 1
ATOM 2522 O O . GLU A 1 312 ? 5.427 -13.607 -17.425 1.00 96.62 312 GLU A O 1
ATOM 2527 N N . ALA A 1 313 ? 3.928 -14.250 -15.887 1.00 96.50 313 ALA A N 1
ATOM 2528 C CA . ALA A 1 313 ? 3.227 -12.969 -15.859 1.00 96.50 313 ALA A CA 1
ATOM 2529 C C . ALA A 1 313 ? 4.108 -11.810 -15.361 1.00 96.50 313 ALA A C 1
ATOM 2531 O O . ALA A 1 313 ? 4.025 -10.713 -15.908 1.00 96.50 313 ALA A O 1
ATOM 2532 N N . ILE A 1 314 ? 4.954 -12.039 -14.352 1.00 95.94 314 ILE A N 1
ATOM 2533 C CA . ILE A 1 314 ? 5.888 -11.042 -13.813 1.00 95.94 314 ILE A CA 1
ATOM 2534 C C . ILE A 1 314 ? 6.975 -10.716 -14.834 1.00 95.94 314 ILE A C 1
ATOM 2536 O O . ILE A 1 314 ? 7.223 -9.537 -15.077 1.00 95.94 314 ILE A O 1
ATOM 2540 N N . VAL A 1 315 ? 7.566 -11.728 -15.480 1.00 95.31 315 VAL A N 1
ATOM 2541 C CA . VAL A 1 315 ? 8.552 -11.527 -16.555 1.00 95.31 315 VAL A CA 1
ATOM 2542 C C . VAL A 1 315 ? 7.954 -10.646 -17.651 1.00 95.31 315 VAL A C 1
ATOM 2544 O O . VAL A 1 315 ? 8.519 -9.607 -17.983 1.00 95.31 315 VAL A O 1
ATOM 2547 N N . LEU A 1 316 ? 6.762 -10.995 -18.149 1.00 95.00 316 LEU A N 1
ATOM 2548 C CA . LEU A 1 316 ? 6.076 -10.212 -19.179 1.00 95.00 316 LEU A CA 1
ATOM 2549 C C . LEU A 1 316 ? 5.750 -8.788 -18.711 1.00 95.00 316 LEU A C 1
ATOM 2551 O O . LEU A 1 316 ? 5.982 -7.823 -19.443 1.00 95.00 316 LEU A O 1
ATOM 2555 N N . ALA A 1 317 ? 5.229 -8.640 -17.492 1.00 93.75 317 ALA A N 1
ATOM 2556 C CA . ALA A 1 317 ? 4.883 -7.338 -16.941 1.00 93.75 317 ALA A CA 1
ATOM 2557 C C . ALA A 1 317 ? 6.122 -6.441 -16.815 1.00 93.75 317 ALA A C 1
ATOM 2559 O O . ALA A 1 317 ? 6.072 -5.263 -17.178 1.00 93.75 317 ALA A O 1
ATOM 2560 N N . TYR A 1 318 ? 7.249 -6.977 -16.347 1.00 94.06 318 TYR A N 1
ATOM 2561 C CA . TYR A 1 318 ? 8.455 -6.186 -16.113 1.00 94.06 318 TYR A CA 1
ATOM 2562 C C . TYR A 1 318 ? 9.142 -5.819 -17.426 1.00 94.06 318 TYR A C 1
ATOM 2564 O O . TYR A 1 318 ? 9.479 -4.652 -17.592 1.00 94.06 318 TYR A O 1
ATOM 2572 N N . SER A 1 319 ? 9.209 -6.735 -18.398 1.00 90.56 319 SER A N 1
ATOM 2573 C CA . SER A 1 319 ? 9.774 -6.463 -19.728 1.00 90.56 319 SER A CA 1
ATOM 2574 C C . SER A 1 319 ? 8.962 -5.476 -20.571 1.00 90.56 319 SER A C 1
ATOM 2576 O O . SER A 1 319 ? 9.486 -4.919 -21.535 1.00 90.56 319 SER A O 1
ATOM 2578 N N . SER A 1 320 ? 7.687 -5.239 -20.246 1.00 83.88 320 SER A N 1
ATOM 2579 C CA . SER A 1 320 ? 6.883 -4.255 -20.971 1.00 83.88 320 SER A CA 1
ATOM 2580 C C . SER A 1 320 ? 7.400 -2.829 -20.719 1.00 83.88 320 SER A C 1
ATOM 2582 O O . SER A 1 320 ? 7.300 -2.285 -19.618 1.00 83.88 320 SER A O 1
ATOM 2584 N N . SER A 1 321 ? 7.953 -2.194 -21.754 1.00 68.88 321 SER A N 1
ATOM 2585 C CA . SER A 1 321 ? 8.409 -0.794 -21.702 1.00 68.88 321 SER A CA 1
ATOM 2586 C C . SER A 1 321 ? 7.262 0.218 -21.764 1.00 68.88 321 SER A C 1
ATOM 2588 O O . SER A 1 321 ? 7.514 1.406 -21.934 1.00 68.88 321 SER A O 1
ATOM 2590 N N . SER A 1 322 ? 6.008 -0.237 -21.693 1.00 57.28 322 SER A N 1
ATOM 2591 C CA . SER A 1 322 ? 4.841 0.595 -21.963 1.00 57.28 322 SER A CA 1
ATOM 2592 C C . SER A 1 322 ? 4.756 1.783 -21.006 1.00 57.28 322 SER A C 1
ATOM 2594 O O . SER A 1 322 ? 4.467 1.608 -19.819 1.00 57.28 322 SER A O 1
ATOM 2596 N N . VAL A 1 323 ? 4.957 2.968 -21.588 1.00 44.81 323 VAL A N 1
ATOM 2597 C CA . VAL A 1 323 ? 3.923 4.010 -21.666 1.00 44.81 323 VAL A CA 1
ATOM 2598 C C . VAL A 1 323 ? 3.247 3.876 -23.026 1.00 44.81 323 VAL A C 1
ATOM 2600 O O . VAL A 1 323 ? 3.986 3.772 -24.029 1.00 44.81 323 VAL A O 1
#

Solvent-accessible surface area (backbone atoms only — not comparable to full-atom values): 18530 Å² total; per-residue (Å²): 140,82,87,85,82,85,82,81,88,76,89,87,80,82,86,78,88,79,79,87,78,84,88,76,80,90,70,77,80,81,75,83,79,78,82,84,74,73,89,82,68,75,75,78,78,69,77,82,44,50,60,47,86,77,42,38,31,38,38,38,40,30,27,62,84,20,46,56,42,51,52,49,21,71,74,50,20,36,95,89,38,80,74,47,78,82,47,98,86,44,48,86,49,38,36,35,38,39,32,84,84,33,38,36,41,36,45,48,36,47,26,30,55,84,91,40,56,68,56,40,11,27,51,54,31,28,52,50,46,47,42,64,66,36,91,60,44,48,60,22,21,47,55,28,37,38,38,20,33,53,46,48,57,56,76,81,44,68,74,30,66,77,23,30,63,44,31,30,40,38,54,51,45,78,43,35,76,57,52,53,48,82,81,36,38,34,39,34,37,37,24,19,48,35,82,74,22,61,68,72,42,39,58,54,40,59,70,58,48,53,50,50,43,52,42,44,58,73,52,31,97,57,62,45,77,51,48,70,43,74,34,66,82,60,55,87,80,65,79,51,55,69,58,84,98,24,36,39,47,83,59,67,50,42,37,62,56,56,54,52,52,48,51,47,50,34,27,61,64,62,74,38,67,59,36,26,53,44,49,46,44,52,73,74,72,41,77,65,62,60,58,55,83,68,44,73,49,76,70,50,56,76,89,38,71,61,24,53,56,29,33,57,49,45,53,54,49,57,69,48,80,77,125

Foldseek 3Di:
DDDDDDDDDDDDDDDDDDDDDDDDDDDDDDDDDDPDDDPDPDPPPQQQFAAFLQAQEEEFAEAFPLCRQLLVCQQAVFPPGRPGDDDPRWDQFWKWWAFPLRYIYIGFTGFQDLVPLLSLLLRLLLVVVCCCPPPGSVRHEHLAYEYGHAQAPDPVLLLQLNHSSNLRLLSVQVVCSSYAHAAAGRYEYEHEPLLNHDPVCQQPVVVVQVSNQVSSVQSHVHPDTQHYYYYYSPCVVRVFDDDDSWGQGNNRDTPPVSVLVSSLVSQVVSPSPSNNVSSCCSRPVNSHTDIDDMDTRDTDDCVDPSSVVSSVSSVVSSPDSGD